Protein AF-A0A1J3EF11-F1 (afdb_monomer)

Structure (mmCIF, N/CA/C/O backbone):
data_AF-A0A1J3EF11-F1
#
_entry.id   AF-A0A1J3EF11-F1
#
loop_
_atom_site.group_PDB
_atom_site.id
_atom_site.type_symbol
_atom_site.label_atom_id
_atom_site.label_alt_id
_atom_site.label_comp_id
_atom_site.label_asym_id
_atom_site.label_entity_id
_atom_site.label_seq_id
_atom_site.pdbx_PDB_ins_code
_atom_site.Cartn_x
_atom_site.Cartn_y
_atom_site.Cartn_z
_atom_site.occupancy
_atom_site.B_iso_or_equiv
_atom_site.auth_seq_id
_atom_site.auth_comp_id
_atom_site.auth_asym_id
_atom_site.auth_atom_id
_atom_site.pdbx_PDB_model_num
ATOM 1 N N . GLU A 1 1 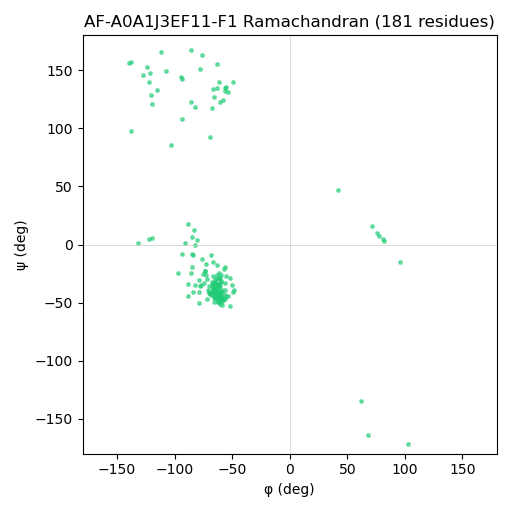? 20.903 9.897 -22.394 1.00 59.69 1 GLU A N 1
ATOM 2 C CA . GLU A 1 1 ? 19.507 10.358 -22.571 1.00 59.69 1 GLU A CA 1
ATOM 3 C C . GLU A 1 1 ? 18.500 9.608 -21.696 1.00 59.69 1 GLU A C 1
ATOM 5 O O . GLU A 1 1 ? 17.560 10.230 -21.235 1.00 59.69 1 GLU A O 1
ATOM 10 N N . GLY A 1 2 ? 18.716 8.331 -21.343 1.00 70.38 2 GLY A N 1
ATOM 11 C CA . GLY A 1 2 ? 17.930 7.676 -20.280 1.00 70.38 2 GLY A CA 1
ATOM 12 C C . GLY A 1 2 ? 16.548 7.163 -20.702 1.00 70.38 2 GLY A C 1
ATOM 13 O O . GLY A 1 2 ? 15.837 6.639 -19.841 1.00 70.38 2 GLY A O 1
ATOM 14 N N . SER A 1 3 ? 16.220 7.268 -21.992 1.00 78.88 3 SER A N 1
ATOM 15 C CA . SER A 1 3 ? 15.046 6.678 -22.633 1.00 78.88 3 SER A CA 1
ATOM 16 C C . SER A 1 3 ? 15.231 5.177 -22.898 1.00 78.88 3 SER A C 1
ATOM 18 O O . SER A 1 3 ? 16.346 4.675 -23.080 1.00 78.88 3 SER A O 1
ATOM 20 N N . LEU A 1 4 ? 14.120 4.446 -22.897 1.00 86.31 4 LEU A N 1
ATOM 21 C CA . LEU A 1 4 ? 14.038 2.997 -23.008 1.00 86.31 4 LEU A CA 1
ATOM 22 C C . LEU A 1 4 ? 13.235 2.607 -24.255 1.00 86.31 4 LEU A C 1
ATOM 24 O O . LEU A 1 4 ? 12.045 2.894 -24.359 1.00 86.31 4 LEU A O 1
ATOM 28 N N . ASP A 1 5 ? 13.854 1.855 -25.170 1.00 89.81 5 ASP A N 1
ATOM 29 C CA . ASP A 1 5 ? 13.114 1.153 -26.227 1.00 89.81 5 ASP A CA 1
ATOM 30 C C . ASP A 1 5 ? 12.303 0.016 -25.588 1.00 89.81 5 ASP A C 1
ATOM 32 O O . ASP A 1 5 ? 12.792 -1.105 -25.373 1.00 89.81 5 ASP A O 1
ATOM 36 N N . ILE A 1 6 ? 11.052 0.325 -25.248 1.00 90.62 6 ILE A N 1
ATOM 37 C CA . ILE A 1 6 ? 10.154 -0.601 -24.564 1.00 90.62 6 ILE A CA 1
ATOM 38 C C . ILE A 1 6 ? 9.882 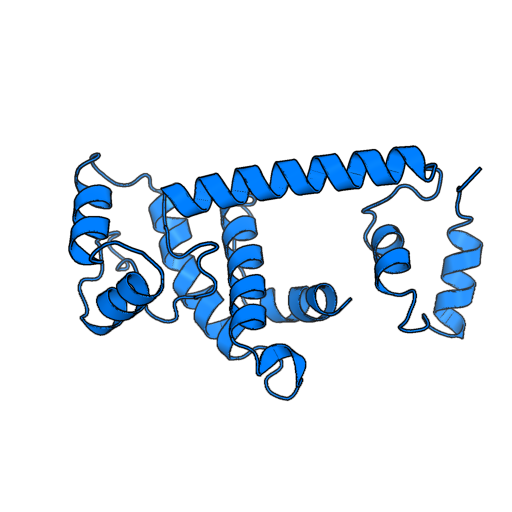-1.847 -25.412 1.00 90.62 6 ILE A C 1
ATOM 40 O O . ILE A 1 6 ? 9.862 -2.958 -24.887 1.00 90.62 6 ILE A O 1
ATOM 44 N N . GLY A 1 7 ? 9.783 -1.711 -26.738 1.00 91.44 7 GLY A N 1
ATOM 45 C CA . GLY A 1 7 ? 9.518 -2.831 -27.640 1.00 91.44 7 GLY A CA 1
ATOM 46 C C . GLY A 1 7 ? 10.660 -3.847 -27.651 1.00 91.44 7 GLY A C 1
ATOM 47 O O . GLY A 1 7 ? 10.436 -5.058 -27.546 1.00 91.44 7 GLY A O 1
ATOM 48 N N . LYS A 1 8 ? 11.909 -3.379 -27.740 1.00 92.25 8 LYS A N 1
ATOM 49 C CA . LYS A 1 8 ? 13.098 -4.244 -27.650 1.00 92.25 8 LYS A CA 1
ATOM 50 C C . LYS A 1 8 ? 13.252 -4.853 -26.260 1.00 92.25 8 LYS A C 1
ATOM 52 O O . LYS A 1 8 ? 13.634 -6.021 -26.158 1.00 92.25 8 LYS A O 1
ATOM 57 N N . THR A 1 9 ? 12.924 -4.096 -25.219 1.00 92.00 9 THR A N 1
ATOM 58 C CA . THR A 1 9 ? 13.004 -4.539 -23.822 1.00 92.00 9 THR A CA 1
ATOM 59 C C . THR A 1 9 ? 12.005 -5.658 -23.537 1.00 92.00 9 THR A C 1
ATOM 61 O O . THR A 1 9 ? 12.410 -6.737 -23.104 1.00 92.00 9 THR A O 1
ATOM 64 N N . LEU A 1 10 ? 10.735 -5.487 -23.913 1.00 94.38 10 LEU A N 1
ATOM 65 C CA . LEU A 1 10 ? 9.694 -6.510 -23.775 1.00 94.38 10 LEU A CA 1
ATOM 66 C C . LEU A 1 10 ? 10.041 -7.804 -24.524 1.00 94.38 10 LEU A C 1
ATOM 68 O O . LEU A 1 10 ? 9.840 -8.896 -23.993 1.00 94.38 10 LEU A O 1
ATOM 72 N N . ARG A 1 11 ? 10.635 -7.717 -25.726 1.00 95.50 11 ARG A N 1
ATOM 73 C CA . ARG A 1 11 ? 11.102 -8.909 -26.463 1.00 95.50 11 ARG A CA 1
ATOM 74 C C . ARG A 1 11 ? 12.183 -9.687 -25.710 1.00 95.50 11 ARG A C 1
ATOM 76 O O . ARG A 1 11 ? 12.194 -10.915 -25.787 1.00 95.50 11 ARG A O 1
ATOM 83 N N . ARG A 1 12 ? 13.091 -9.003 -25.005 1.00 94.31 12 ARG A N 1
ATOM 84 C CA . ARG A 1 12 ? 14.132 -9.648 -24.184 1.00 94.31 12 ARG A CA 1
ATOM 85 C C . ARG A 1 12 ? 13.532 -10.286 -22.936 1.00 94.31 12 ARG A C 1
ATOM 87 O O . ARG A 1 12 ? 13.791 -11.460 -22.686 1.00 94.31 12 ARG A O 1
ATOM 94 N N . ILE A 1 13 ? 12.671 -9.553 -22.232 1.00 95.12 13 ILE A N 1
ATOM 95 C CA . ILE A 1 13 ? 11.983 -10.029 -21.024 1.00 95.12 13 ILE A CA 1
ATOM 96 C C . ILE A 1 13 ? 11.143 -11.270 -21.335 1.00 95.12 13 ILE A C 1
ATOM 98 O O . ILE A 1 13 ? 11.238 -12.267 -20.629 1.00 95.12 13 ILE A O 1
ATOM 102 N N . ARG A 1 14 ? 10.397 -11.271 -22.445 1.00 94.19 14 ARG A N 1
ATOM 103 C CA . ARG A 1 14 ? 9.594 -12.429 -22.864 1.00 94.19 14 ARG A CA 1
ATOM 104 C C . ARG A 1 14 ? 10.430 -13.691 -23.108 1.00 94.19 14 ARG A C 1
ATOM 106 O O . ARG A 1 14 ? 9.917 -14.790 -22.940 1.00 94.19 14 ARG A O 1
ATOM 113 N N . ARG A 1 15 ? 11.686 -13.551 -23.547 1.00 94.44 15 ARG A N 1
ATOM 114 C CA . ARG A 1 15 ? 12.565 -14.686 -23.876 1.00 94.44 15 ARG A CA 1
ATOM 115 C C . ARG A 1 15 ? 13.361 -15.206 -22.681 1.00 94.44 15 ARG A C 1
ATOM 117 O O . ARG A 1 15 ? 13.634 -16.397 -22.641 1.00 94.44 15 ARG A O 1
ATOM 124 N N . GLY A 1 16 ? 13.770 -14.328 -21.764 1.00 93.44 16 GLY A N 1
ATOM 125 C CA . GLY A 1 16 ? 14.724 -14.673 -20.700 1.00 93.44 16 GLY A CA 1
ATOM 126 C C . GLY A 1 16 ? 14.329 -14.240 -19.290 1.00 93.44 16 GLY A C 1
ATOM 127 O O . GLY A 1 16 ? 15.094 -14.461 -18.357 1.00 93.44 16 GLY A O 1
ATOM 128 N N . GLY A 1 17 ? 13.164 -13.616 -19.113 1.00 94.25 17 GLY A N 1
ATOM 129 C CA . GLY A 1 17 ? 12.753 -13.029 -17.842 1.00 94.25 17 GLY A CA 1
ATOM 130 C C . GLY A 1 17 ? 13.592 -11.811 -17.443 1.00 94.25 17 GLY A C 1
ATOM 131 O O . GLY A 1 17 ? 14.281 -11.200 -18.263 1.00 94.25 17 GLY A O 1
ATOM 132 N N . ILE A 1 18 ? 13.503 -11.442 -16.162 1.00 95.00 18 ILE A N 1
ATOM 133 C CA . ILE A 1 18 ? 14.246 -10.326 -15.565 1.00 95.00 18 ILE A CA 1
ATOM 134 C C . ILE A 1 18 ? 15.107 -10.871 -14.427 1.00 95.00 18 ILE A C 1
ATOM 136 O O . ILE A 1 18 ? 14.604 -11.560 -13.528 1.00 95.00 18 ILE A O 1
ATOM 140 N N . HIS A 1 19 ? 16.396 -10.538 -14.457 1.00 94.50 19 HIS A N 1
ATOM 141 C CA . HIS A 1 19 ? 17.329 -10.893 -13.394 1.00 94.50 19 HIS A CA 1
ATOM 142 C C . HIS A 1 19 ? 16.916 -10.224 -12.067 1.00 94.50 19 HIS A C 1
ATOM 144 O O . HIS A 1 19 ? 16.614 -9.029 -12.092 1.00 94.50 19 HIS A O 1
ATOM 150 N N . PRO A 1 20 ? 16.914 -10.937 -10.918 1.00 92.19 20 PRO A N 1
ATOM 151 C CA . PRO A 1 20 ? 16.424 -10.408 -9.640 1.00 92.19 20 PRO A CA 1
ATOM 152 C C . PRO A 1 20 ? 16.974 -9.030 -9.259 1.00 92.19 20 PRO A C 1
ATOM 154 O O . PRO A 1 20 ? 16.204 -8.174 -8.843 1.00 92.19 20 PRO A O 1
ATOM 157 N N . SER A 1 21 ? 18.268 -8.783 -9.488 1.00 94.06 21 SER A N 1
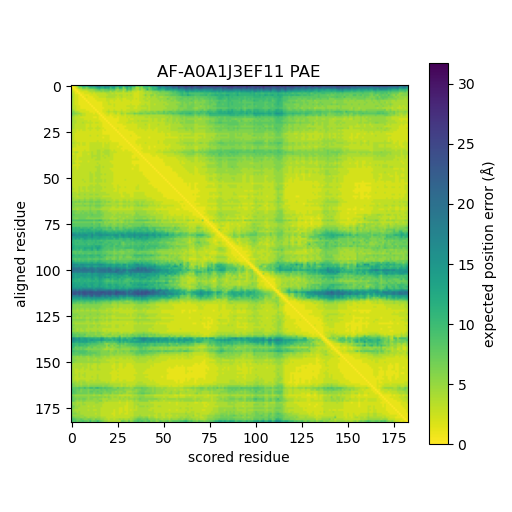ATOM 158 C CA . SER A 1 21 ? 18.948 -7.541 -9.085 1.00 94.06 21 SER A CA 1
ATOM 159 C C . SER A 1 21 ? 18.436 -6.261 -9.751 1.00 94.06 21 SER A C 1
ATOM 161 O O . SER A 1 21 ? 18.759 -5.182 -9.276 1.00 94.06 21 SER A O 1
ATOM 163 N N . ILE A 1 22 ? 17.699 -6.364 -10.861 1.00 92.94 22 ILE A N 1
ATOM 164 C CA . ILE A 1 22 ? 17.161 -5.206 -11.595 1.00 92.94 22 ILE A CA 1
ATOM 165 C C . ILE A 1 22 ? 15.631 -5.229 -11.675 1.00 92.94 22 ILE A C 1
ATOM 167 O O . ILE A 1 22 ? 15.041 -4.409 -12.375 1.00 92.94 22 ILE A O 1
ATOM 171 N N . ARG A 1 23 ? 14.963 -6.183 -11.005 1.00 93.69 23 ARG A N 1
ATOM 172 C CA . ARG A 1 23 ? 13.502 -6.320 -11.103 1.00 93.69 23 ARG A CA 1
ATOM 173 C C . ARG A 1 23 ? 12.791 -5.071 -10.609 1.00 93.69 23 ARG A C 1
ATOM 175 O O . ARG A 1 23 ? 11.946 -4.583 -11.349 1.00 93.69 23 ARG A O 1
ATOM 182 N N . GLY A 1 24 ? 13.161 -4.543 -9.442 1.00 91.81 24 GLY A N 1
ATOM 183 C CA . GLY A 1 24 ? 12.544 -3.330 -8.901 1.00 91.81 24 GLY A CA 1
ATOM 184 C C . GLY A 1 24 ? 12.574 -2.164 -9.892 1.00 91.81 24 GLY A C 1
ATOM 185 O O . GLY A 1 24 ? 11.552 -1.536 -10.137 1.00 91.81 24 GLY A O 1
ATOM 186 N N . GLU A 1 25 ? 13.703 -1.939 -10.566 1.00 91.06 25 GLU A N 1
ATOM 187 C CA . GLU A 1 25 ? 13.818 -0.866 -11.562 1.00 91.06 25 GLU A CA 1
ATOM 188 C C . GLU A 1 25 ? 13.004 -1.130 -12.835 1.00 91.06 25 GLU A C 1
ATOM 190 O O . GLU A 1 25 ? 12.366 -0.222 -13.365 1.00 91.06 25 GLU A O 1
ATOM 195 N N . VAL A 1 26 ? 13.010 -2.367 -13.342 1.00 93.00 26 VAL A N 1
ATOM 196 C CA . VAL A 1 26 ? 12.306 -2.720 -14.585 1.00 93.00 26 VAL A CA 1
ATOM 197 C C . VAL A 1 26 ? 10.789 -2.713 -14.393 1.00 93.00 26 VAL A C 1
ATOM 199 O O . VAL A 1 26 ? 10.066 -2.265 -15.284 1.00 93.00 26 VAL A O 1
ATOM 202 N N . TRP A 1 27 ? 10.294 -3.188 -13.248 1.00 93.75 27 TRP A N 1
ATOM 203 C CA . TRP A 1 27 ? 8.858 -3.266 -12.970 1.00 93.75 27 TRP A CA 1
ATOM 204 C C . TRP A 1 27 ? 8.186 -1.893 -12.936 1.00 93.75 27 TRP A C 1
ATOM 206 O O . TRP A 1 27 ? 7.048 -1.782 -13.380 1.00 93.75 27 TRP A O 1
ATOM 216 N N . GLU A 1 28 ? 8.894 -0.834 -12.548 1.00 94.44 28 GLU A N 1
ATOM 217 C CA . GLU A 1 28 ? 8.372 0.537 -12.632 1.00 94.44 28 GLU A CA 1
ATOM 218 C C . GLU A 1 28 ? 8.013 0.944 -14.076 1.00 94.44 28 GLU A C 1
ATOM 220 O O . GLU A 1 28 ? 7.053 1.674 -14.310 1.00 94.44 28 GLU A O 1
ATOM 225 N N . PHE A 1 29 ? 8.720 0.439 -15.088 1.00 93.88 29 PHE A N 1
ATOM 226 C CA . PHE A 1 29 ? 8.320 0.668 -16.482 1.00 93.88 29 PHE A CA 1
ATOM 227 C C . PHE A 1 29 ? 7.174 -0.250 -16.906 1.00 93.88 29 PHE A C 1
ATOM 229 O O . PHE A 1 29 ? 6.259 0.185 -17.600 1.00 93.88 29 PHE A O 1
ATOM 236 N N . LEU A 1 30 ? 7.205 -1.520 -16.492 1.00 94.00 30 LEU A N 1
ATOM 237 C CA . LEU A 1 30 ? 6.190 -2.503 -16.887 1.00 94.00 30 LEU A CA 1
ATOM 238 C C . LEU A 1 30 ? 4.807 -2.207 -16.299 1.00 94.00 30 LEU A C 1
ATOM 240 O O . LEU A 1 30 ? 3.805 -2.487 -16.949 1.00 94.00 30 LEU A O 1
ATOM 244 N N . LEU A 1 31 ? 4.758 -1.622 -15.103 1.00 93.25 31 LEU A N 1
ATOM 245 C CA . LEU A 1 31 ? 3.527 -1.181 -14.442 1.00 93.25 31 LEU A CA 1
ATOM 246 C C . LEU A 1 31 ? 3.050 0.193 -14.932 1.00 93.25 31 LEU A C 1
ATOM 248 O O . LEU A 1 31 ? 2.036 0.692 -14.454 1.00 93.25 31 LEU A O 1
ATOM 252 N N . GLY A 1 32 ? 3.778 0.828 -15.856 1.00 93.19 32 GLY A N 1
ATOM 253 C CA . GLY A 1 32 ? 3.462 2.174 -16.336 1.00 93.19 32 GLY A CA 1
ATOM 254 C C . GLY A 1 32 ? 3.738 3.276 -15.309 1.00 93.19 32 GLY A C 1
ATOM 255 O O . GLY A 1 32 ? 3.273 4.403 -15.473 1.00 93.19 32 GLY A O 1
ATOM 256 N N . CYS A 1 33 ? 4.508 2.990 -14.254 1.00 93.62 33 CYS A N 1
ATOM 257 C CA . CYS A 1 33 ? 4.921 3.997 -13.281 1.00 93.62 33 CYS A CA 1
ATOM 258 C C . CYS A 1 33 ? 5.839 5.050 -13.915 1.00 93.62 33 CYS A C 1
ATOM 260 O O . CYS A 1 33 ? 5.779 6.212 -13.495 1.00 93.62 33 CYS A O 1
ATOM 262 N N . TYR A 1 34 ? 6.652 4.673 -14.905 1.00 94.94 34 TYR A N 1
ATOM 263 C CA . TYR A 1 34 ? 7.488 5.583 -15.687 1.00 94.94 34 TYR A CA 1
ATOM 264 C C . TYR A 1 34 ? 7.180 5.501 -17.179 1.00 94.94 34 TYR A C 1
ATOM 266 O O . TYR A 1 34 ? 7.032 4.416 -17.739 1.00 94.94 34 TYR A O 1
ATOM 274 N N . ASP A 1 35 ? 7.171 6.663 -17.831 1.00 94.25 35 ASP A N 1
ATOM 275 C CA . ASP A 1 35 ? 7.177 6.750 -19.288 1.00 94.25 35 ASP A CA 1
ATOM 276 C C . ASP A 1 35 ? 8.516 6.196 -19.818 1.00 94.25 35 ASP A C 1
ATOM 278 O O . ASP A 1 35 ? 9.573 6.650 -19.361 1.00 94.25 35 ASP A O 1
ATOM 282 N N . PRO A 1 36 ? 8.530 5.239 -20.764 1.00 93.81 36 PRO A N 1
ATOM 283 C CA . PRO A 1 36 ? 9.763 4.763 -21.385 1.00 93.81 36 PRO A CA 1
ATOM 284 C C . PRO A 1 36 ? 10.613 5.874 -22.014 1.00 93.81 36 PRO A C 1
ATOM 286 O O . PRO A 1 36 ? 11.830 5.733 -22.090 1.00 93.81 36 PRO A O 1
ATOM 289 N N . MET A 1 37 ? 10.008 6.981 -22.438 1.00 93.25 37 MET A N 1
ATOM 290 C CA . MET A 1 37 ? 10.703 8.127 -23.024 1.00 93.25 37 MET A CA 1
ATOM 291 C C . MET A 1 37 ? 11.239 9.117 -21.985 1.00 93.25 37 MET A C 1
ATOM 293 O O . MET A 1 37 ? 12.000 10.007 -22.356 1.00 93.25 37 MET A O 1
ATOM 297 N N . SER A 1 38 ? 10.897 8.950 -20.703 1.00 93.88 38 SER A N 1
ATOM 298 C CA . SER A 1 38 ? 11.404 9.813 -19.632 1.00 93.88 38 SER A CA 1
ATOM 299 C C . SER A 1 38 ? 12.923 9.716 -19.471 1.00 93.88 38 SER A C 1
ATOM 301 O O . SER A 1 38 ? 13.562 8.700 -19.767 1.00 93.88 38 SER A O 1
ATOM 303 N N . THR A 1 39 ? 13.506 10.771 -18.925 1.00 94.12 39 THR A N 1
ATOM 304 C CA . THR A 1 39 ? 14.895 10.826 -18.476 1.00 94.12 39 THR A CA 1
ATOM 305 C C . THR A 1 39 ? 15.030 10.306 -17.042 1.00 94.12 39 THR A C 1
ATOM 307 O O . THR A 1 39 ? 14.054 10.116 -16.316 1.00 94.12 39 THR A O 1
ATOM 310 N N . PHE A 1 40 ? 16.266 10.062 -16.599 1.00 91.69 40 PHE A N 1
ATOM 311 C CA . PHE A 1 40 ? 16.523 9.664 -15.211 1.00 91.69 40 PHE A CA 1
ATOM 312 C C . PHE A 1 40 ? 16.098 10.746 -14.205 1.00 91.69 40 PHE A C 1
ATOM 314 O O . PHE A 1 40 ? 15.505 10.423 -13.179 1.00 91.69 40 PHE A O 1
ATOM 321 N N . GLU A 1 41 ? 16.365 12.016 -14.514 1.00 93.94 41 GLU A N 1
ATOM 322 C CA . GLU A 1 41 ? 16.039 13.143 -13.636 1.00 93.94 41 GLU A CA 1
ATOM 323 C C . GLU A 1 41 ? 14.524 13.301 -13.454 1.00 93.94 41 GLU A C 1
ATOM 325 O O . GLU A 1 41 ? 14.046 13.410 -12.326 1.00 93.94 41 GLU A O 1
ATOM 330 N N . GLU A 1 42 ? 13.751 13.204 -14.539 1.00 94.81 42 GLU A N 1
ATOM 331 C CA . GLU A 1 42 ? 12.284 13.224 -14.477 1.00 94.81 42 GLU A CA 1
ATOM 332 C C . GLU A 1 42 ? 11.735 12.070 -13.631 1.00 94.81 42 GLU A C 1
ATOM 334 O O . GLU A 1 42 ? 10.836 12.267 -12.810 1.00 94.81 42 GLU A O 1
ATOM 339 N N . ARG A 1 43 ? 12.290 10.859 -13.779 1.00 95.25 43 ARG A N 1
ATOM 340 C CA . ARG A 1 43 ? 11.883 9.704 -12.963 1.00 95.25 43 ARG A CA 1
ATOM 341 C C . ARG A 1 43 ? 12.188 9.902 -11.488 1.00 95.25 43 ARG A C 1
ATOM 343 O O . ARG A 1 43 ? 11.360 9.542 -10.651 1.00 95.25 43 ARG A O 1
ATOM 350 N N . GLU A 1 44 ? 13.331 10.493 -11.159 1.00 94.50 44 GLU A N 1
ATOM 351 C CA . GLU A 1 44 ? 13.675 10.773 -9.769 1.00 94.50 44 GLU A CA 1
ATOM 352 C C . GLU A 1 44 ? 12.729 11.824 -9.172 1.00 94.50 44 GLU A C 1
ATOM 354 O O . GLU A 1 44 ? 12.210 11.627 -8.074 1.00 94.50 44 GLU A O 1
ATOM 359 N N . GLN A 1 45 ? 12.368 12.868 -9.924 1.00 96.62 45 GLN A N 1
ATOM 360 C CA . GLN A 1 45 ? 11.340 13.830 -9.503 1.00 96.62 45 GLN A CA 1
ATOM 361 C C . GLN A 1 45 ? 9.971 13.161 -9.288 1.00 96.62 45 GLN A C 1
ATOM 363 O O . GLN A 1 45 ? 9.310 13.408 -8.274 1.00 96.62 45 GLN A O 1
ATOM 368 N N . ILE A 1 46 ? 9.548 12.270 -10.196 1.00 96.25 46 ILE A N 1
ATOM 369 C CA . ILE A 1 46 ? 8.303 11.493 -10.058 1.00 96.25 46 ILE A CA 1
ATOM 370 C C . ILE A 1 46 ? 8.339 10.642 -8.786 1.00 96.25 46 ILE A C 1
ATOM 372 O O . ILE A 1 46 ? 7.365 10.636 -8.026 1.00 96.25 46 ILE A O 1
ATOM 376 N N . ARG A 1 47 ? 9.452 9.947 -8.532 1.00 95.56 47 ARG A N 1
ATOM 377 C CA . ARG A 1 47 ? 9.648 9.109 -7.345 1.00 95.56 47 ARG A CA 1
ATOM 378 C C . ARG A 1 47 ? 9.540 9.929 -6.064 1.00 95.56 47 ARG A C 1
ATOM 380 O O . ARG A 1 47 ? 8.798 9.536 -5.163 1.00 95.56 47 ARG A O 1
ATOM 387 N N . GLN A 1 48 ? 10.229 11.067 -5.983 1.00 97.38 48 GLN A N 1
ATOM 388 C CA . GLN A 1 48 ? 10.175 11.937 -4.805 1.00 97.38 48 GLN A CA 1
ATOM 389 C C . GLN A 1 48 ? 8.761 12.477 -4.575 1.00 97.38 48 GLN A C 1
ATOM 391 O O . GLN A 1 48 ? 8.231 12.375 -3.467 1.00 97.38 48 GLN A O 1
ATOM 396 N N . ARG A 1 49 ? 8.092 12.949 -5.634 1.00 97.75 49 ARG A N 1
ATOM 397 C CA . ARG A 1 49 ? 6.705 13.426 -5.557 1.00 97.75 49 ARG A CA 1
ATOM 398 C C . ARG A 1 49 ? 5.752 12.347 -5.037 1.00 97.75 49 ARG A C 1
ATOM 400 O O . ARG A 1 49 ? 4.971 12.623 -4.131 1.00 97.75 49 ARG A O 1
ATOM 407 N N . ARG A 1 50 ? 5.829 11.118 -5.561 1.00 96.50 50 ARG A N 1
ATOM 408 C CA . ARG A 1 50 ? 4.981 9.995 -5.117 1.00 96.50 50 ARG A CA 1
ATOM 409 C C . ARG A 1 50 ? 5.261 9.587 -3.672 1.00 96.50 50 ARG A C 1
ATOM 411 O O . ARG A 1 50 ? 4.319 9.294 -2.944 1.00 96.50 50 ARG A O 1
ATOM 418 N N . ARG A 1 51 ? 6.524 9.609 -3.229 1.00 96.69 51 ARG A N 1
ATOM 419 C CA . ARG A 1 51 ? 6.888 9.332 -1.827 1.00 96.69 51 ARG A CA 1
ATOM 420 C C . ARG A 1 51 ? 6.270 10.345 -0.872 1.00 96.69 51 ARG A C 1
ATOM 422 O O . ARG A 1 51 ? 5.691 9.945 0.134 1.00 96.69 51 ARG A O 1
ATOM 429 N N . LEU A 1 52 ? 6.354 11.632 -1.206 1.00 97.94 52 LEU A N 1
ATOM 430 C CA . LEU A 1 52 ? 5.729 12.698 -0.419 1.00 97.94 52 LEU A CA 1
ATOM 431 C C . LEU A 1 52 ? 4.204 12.561 -0.400 1.00 97.94 52 LEU A C 1
ATOM 433 O O . LEU A 1 52 ? 3.586 12.674 0.656 1.00 97.94 52 LEU A O 1
ATOM 437 N N . GLN A 1 53 ? 3.604 12.261 -1.552 1.00 97.56 53 GLN A N 1
ATOM 438 C CA . GLN A 1 53 ? 2.163 12.062 -1.668 1.00 97.56 53 GLN A CA 1
ATOM 439 C C . GLN A 1 53 ? 1.680 10.878 -0.820 1.00 97.56 53 GLN A C 1
ATOM 441 O O . GLN A 1 53 ? 0.764 11.032 -0.015 1.00 97.56 53 GLN A O 1
ATOM 446 N N . TYR A 1 54 ? 2.340 9.724 -0.935 1.00 97.25 54 TYR A N 1
ATOM 447 C CA . TYR A 1 54 ? 2.034 8.553 -0.118 1.00 97.25 54 TYR A CA 1
ATOM 448 C C . TYR A 1 54 ? 2.216 8.829 1.377 1.00 97.25 54 TYR A C 1
ATOM 450 O O . TYR A 1 54 ? 1.360 8.455 2.174 1.00 97.25 54 TYR A O 1
ATOM 458 N N . ALA A 1 55 ? 3.288 9.526 1.767 1.00 97.50 55 ALA A N 1
ATOM 459 C CA . ALA A 1 55 ? 3.506 9.910 3.159 1.00 97.50 55 ALA A CA 1
ATOM 460 C C . ALA A 1 55 ? 2.364 10.792 3.692 1.00 97.50 55 ALA A C 1
ATOM 462 O O . ALA A 1 55 ? 1.887 10.563 4.800 1.00 97.50 55 ALA A O 1
ATOM 463 N N . SER A 1 56 ? 1.873 11.740 2.888 1.00 97.62 56 SER A N 1
ATOM 464 C CA . SER A 1 56 ? 0.722 12.574 3.247 1.00 97.62 56 SER A CA 1
ATOM 465 C C . SER A 1 56 ? -0.553 11.752 3.452 1.00 97.62 56 SER A C 1
ATOM 467 O O . SER A 1 56 ? -1.228 11.922 4.466 1.00 97.62 56 SER A O 1
ATOM 469 N N . TRP A 1 57 ? -0.880 10.842 2.528 1.00 97.56 57 TRP A N 1
ATOM 470 C CA . TRP A 1 57 ? -2.049 9.963 2.663 1.00 97.56 57 TRP A CA 1
ATOM 471 C C . TRP A 1 57 ? -1.944 9.032 3.868 1.00 97.56 57 TRP A C 1
ATOM 473 O O . TRP A 1 57 ? -2.916 8.838 4.597 1.00 97.56 57 TRP A O 1
ATOM 483 N N . LYS A 1 58 ? -0.752 8.490 4.120 1.00 97.12 58 LYS A N 1
ATOM 484 C CA . LYS A 1 58 ? -0.496 7.647 5.284 1.00 97.12 58 LYS A CA 1
ATOM 485 C C . LYS A 1 58 ? -0.670 8.418 6.594 1.00 97.12 58 LYS A C 1
ATOM 487 O O . LYS A 1 58 ? -1.274 7.890 7.522 1.00 97.12 58 LYS A O 1
ATOM 492 N N . GLU A 1 59 ? -0.204 9.664 6.668 1.00 95.81 59 GLU A N 1
ATOM 493 C CA . GLU A 1 59 ? -0.409 10.521 7.844 1.00 95.81 59 GLU A CA 1
ATOM 494 C C . GLU A 1 59 ? -1.883 10.904 8.046 1.00 95.81 59 GLU A C 1
ATOM 496 O O . GLU A 1 59 ? -2.348 10.990 9.181 1.00 95.81 59 GLU A O 1
ATOM 501 N N . GLU A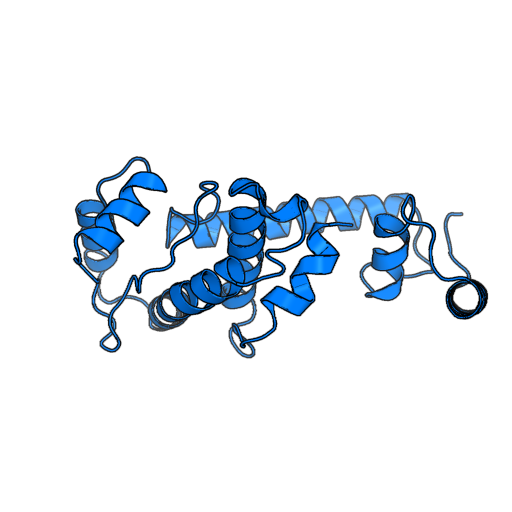 1 60 ? -2.653 11.091 6.973 1.00 93.75 60 GLU A N 1
ATOM 502 C CA . GLU A 1 60 ? -4.105 11.274 7.062 1.00 93.75 60 GLU A CA 1
ATOM 503 C C . GLU A 1 60 ? -4.790 10.035 7.655 1.00 93.75 60 GLU A C 1
ATOM 505 O O . GLU A 1 60 ? -5.514 10.150 8.646 1.00 93.75 60 GLU A O 1
ATOM 510 N N . CYS A 1 61 ? -4.478 8.845 7.129 1.00 95.12 61 CYS A N 1
ATOM 511 C CA . CYS A 1 61 ? -4.966 7.568 7.657 1.00 95.12 61 CYS A CA 1
ATOM 512 C C . CYS A 1 61 ? -4.593 7.392 9.133 1.00 95.12 61 CYS A C 1
ATOM 514 O O . CYS A 1 61 ? -5.435 7.015 9.942 1.00 95.12 61 CYS A O 1
ATOM 516 N N . LYS A 1 62 ? -3.361 7.742 9.512 1.00 93.19 62 LYS A N 1
ATOM 517 C CA . LYS A 1 62 ? -2.861 7.663 10.890 1.00 93.19 62 LYS A CA 1
ATOM 518 C C . LYS A 1 62 ? -3.588 8.598 11.857 1.00 93.19 62 LYS A C 1
ATOM 520 O O . LYS A 1 62 ? -3.785 8.241 13.015 1.00 93.19 62 LYS A O 1
ATOM 525 N N . LYS A 1 63 ? -4.023 9.781 11.410 1.00 89.31 63 LYS A N 1
ATOM 526 C CA . LYS A 1 63 ? -4.851 10.683 12.237 1.00 89.31 63 LYS A CA 1
ATOM 527 C C . LYS A 1 63 ? -6.212 10.073 12.566 1.00 89.31 63 LYS A C 1
ATOM 529 O O . LYS A 1 63 ? -6.745 10.356 13.635 1.00 89.31 63 LYS A O 1
ATOM 534 N N . MET A 1 64 ? -6.768 9.276 11.653 1.00 88.81 64 MET A N 1
ATOM 535 C CA . MET A 1 64 ? -8.049 8.589 11.844 1.00 88.81 64 MET A CA 1
ATOM 536 C C . MET A 1 64 ? -7.884 7.274 12.608 1.00 88.81 64 MET A C 1
ATOM 538 O O . MET A 1 64 ? -8.686 6.976 13.486 1.00 88.81 64 MET A O 1
ATOM 542 N N . PHE A 1 65 ? -6.831 6.512 12.310 1.00 91.38 65 PHE A N 1
ATOM 543 C CA . PHE A 1 65 ? -6.512 5.249 12.964 1.00 91.38 65 PHE A CA 1
ATOM 544 C C . PHE A 1 65 ? -5.000 5.136 13.237 1.00 91.38 65 PHE A C 1
ATOM 546 O O . PHE A 1 65 ? -4.237 4.757 12.345 1.00 91.38 65 PHE A O 1
ATOM 553 N N . PRO A 1 66 ? -4.533 5.441 14.465 1.00 90.44 66 PRO A N 1
ATOM 554 C CA . PRO A 1 66 ? -3.102 5.601 14.745 1.00 90.44 66 PRO A CA 1
ATOM 555 C C . PRO A 1 66 ? -2.260 4.322 14.666 1.00 90.44 66 PRO A C 1
ATOM 557 O O . PRO A 1 66 ? -1.034 4.408 14.691 1.00 90.44 66 PRO A O 1
ATOM 560 N N . VAL A 1 67 ? -2.890 3.148 14.533 1.00 91.75 67 VAL A N 1
ATOM 561 C CA . VAL A 1 67 ? -2.182 1.887 14.256 1.00 91.75 67 VAL A CA 1
ATOM 562 C C . VAL A 1 67 ? -1.540 1.913 12.859 1.00 91.75 67 VAL A C 1
ATOM 564 O O . VAL A 1 67 ? -0.507 1.273 12.659 1.00 91.75 67 VAL A O 1
ATOM 567 N N . ILE A 1 68 ? -2.076 2.687 11.906 1.00 94.75 68 ILE A N 1
ATOM 568 C CA . ILE A 1 68 ? -1.481 2.861 10.572 1.00 94.75 68 ILE A CA 1
ATOM 569 C C . ILE A 1 68 ? -0.081 3.466 10.703 1.00 94.75 68 ILE A C 1
ATOM 571 O O . ILE A 1 68 ? 0.113 4.551 11.253 1.00 94.75 68 ILE A O 1
ATOM 575 N N . GLY A 1 69 ? 0.924 2.774 10.172 1.00 92.50 69 GLY A N 1
ATOM 576 C CA . GLY A 1 69 ? 2.317 3.197 10.257 1.00 92.50 69 GLY A CA 1
ATOM 577 C C . GLY A 1 69 ? 2.997 2.954 11.597 1.00 92.50 69 GLY A C 1
ATOM 578 O O . GLY A 1 69 ? 4.136 3.389 11.757 1.00 92.50 69 GLY A O 1
ATOM 579 N N . SER A 1 70 ? 2.353 2.256 12.533 1.00 92.06 70 SER A N 1
ATOM 580 C CA . SER A 1 70 ? 2.946 1.885 13.827 1.00 92.06 70 SER A CA 1
ATOM 581 C C . SER A 1 70 ? 3.936 0.717 13.743 1.00 92.06 70 SER A C 1
ATOM 583 O O . SER A 1 70 ? 4.650 0.434 14.701 1.00 92.06 70 SER A O 1
ATOM 585 N N . GLY A 1 71 ? 3.961 0.003 12.613 1.00 91.62 71 GLY A N 1
ATOM 586 C CA . GLY A 1 71 ? 4.665 -1.274 12.487 1.00 91.62 71 GLY A CA 1
ATOM 587 C C . GLY A 1 71 ? 3.863 -2.469 13.018 1.00 91.62 71 GLY A C 1
ATOM 588 O O . GLY A 1 71 ? 4.356 -3.598 12.979 1.00 91.62 71 GLY A O 1
ATOM 589 N N . ARG A 1 72 ? 2.621 -2.249 13.461 1.00 90.94 72 ARG A N 1
ATOM 590 C CA . ARG A 1 72 ? 1.624 -3.275 13.787 1.00 90.94 72 ARG A CA 1
ATOM 591 C C . ARG A 1 72 ? 0.478 -3.240 12.778 1.00 90.94 72 ARG A C 1
ATOM 593 O O . ARG A 1 72 ? 0.339 -2.288 12.021 1.00 90.94 72 ARG A O 1
ATOM 600 N N . PHE A 1 73 ? -0.326 -4.294 12.781 1.00 92.31 73 PHE A N 1
ATOM 601 C CA . PHE A 1 73 ? -1.574 -4.380 12.034 1.00 92.31 73 PHE A CA 1
ATOM 602 C C . PHE A 1 73 ? -2.636 -5.032 12.914 1.00 92.31 73 PHE A C 1
ATOM 604 O O . PHE A 1 73 ? -2.298 -5.746 13.861 1.00 92.31 73 PHE A O 1
ATOM 611 N N . MET A 1 74 ? -3.900 -4.770 12.601 1.00 91.19 74 MET A N 1
ATOM 612 C CA . MET A 1 74 ? -5.038 -5.325 13.329 1.00 91.19 74 MET A CA 1
ATOM 613 C C . MET A 1 74 ? -5.537 -6.584 12.645 1.00 91.19 74 MET A C 1
ATOM 615 O O . MET A 1 74 ? -5.591 -6.628 11.420 1.00 91.19 74 MET A O 1
ATOM 619 N N . THR A 1 75 ? -5.978 -7.565 13.425 1.00 91.62 75 THR A N 1
ATOM 620 C CA . THR A 1 75 ? -6.757 -8.701 12.905 1.00 91.62 75 THR A CA 1
ATOM 621 C C . THR A 1 75 ? -8.110 -8.834 13.565 1.00 91.62 75 THR A C 1
ATOM 623 O O . THR A 1 75 ? -8.831 -9.764 13.236 1.00 91.62 75 THR A O 1
ATOM 626 N N . ALA A 1 76 ? -8.495 -7.909 14.440 1.00 89.88 76 ALA A N 1
ATOM 627 C CA . ALA A 1 76 ? -9.816 -7.860 15.049 1.00 89.88 76 ALA A CA 1
ATOM 628 C C . ALA A 1 76 ? -10.660 -6.695 14.477 1.00 89.88 76 ALA A C 1
ATOM 630 O O . ALA A 1 76 ? -10.095 -5.669 14.080 1.00 89.88 76 ALA A O 1
ATOM 631 N N . PRO A 1 77 ? -11.999 -6.832 14.400 1.00 90.75 77 PRO A N 1
ATOM 632 C CA . PRO A 1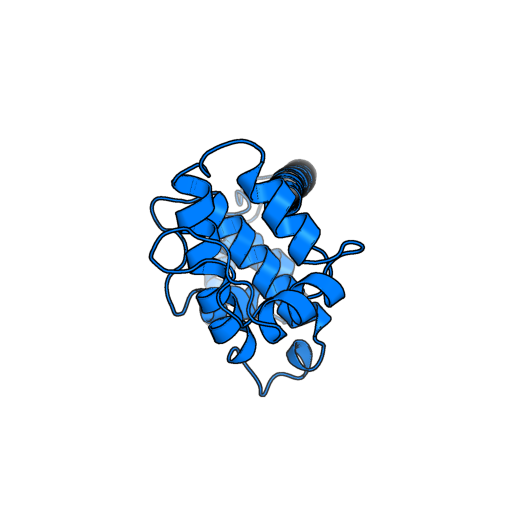 77 ? -12.882 -5.780 13.902 1.00 90.75 77 PRO A CA 1
ATOM 633 C C . PRO A 1 77 ? -12.900 -4.585 14.858 1.00 90.75 77 PRO A C 1
ATOM 635 O O . PRO A 1 77 ? -13.316 -4.704 16.008 1.00 90.75 77 PRO A O 1
ATOM 638 N N . VAL A 1 78 ? -12.449 -3.429 14.364 1.00 87.50 78 VAL A N 1
ATOM 639 C CA . VAL A 1 78 ? -12.333 -2.172 15.130 1.00 87.50 78 VAL A CA 1
ATOM 640 C C . VAL A 1 78 ? -13.701 -1.528 15.373 1.00 87.50 78 VAL A C 1
ATOM 642 O O . VAL A 1 78 ? -13.924 -0.896 16.405 1.00 87.50 78 VAL A O 1
ATOM 645 N N . ILE A 1 79 ? -14.619 -1.689 14.420 1.00 87.81 79 ILE A N 1
ATOM 646 C CA . ILE A 1 79 ? -15.984 -1.166 14.458 1.00 87.81 79 ILE A CA 1
ATOM 647 C C . ILE A 1 79 ? -16.953 -2.323 14.181 1.00 87.81 79 ILE A C 1
ATOM 649 O O . ILE A 1 79 ? -16.631 -3.250 13.442 1.00 87.81 79 ILE A O 1
ATOM 653 N N . THR A 1 80 ? -18.121 -2.279 14.814 1.00 85.81 80 THR A N 1
ATOM 654 C CA . THR A 1 80 ? -19.251 -3.190 14.578 1.00 85.81 80 THR A CA 1
ATOM 655 C C . THR A 1 80 ? -20.002 -2.840 13.289 1.00 85.81 80 THR A C 1
ATOM 657 O O . THR A 1 80 ? -19.936 -1.709 12.819 1.00 85.81 80 THR A O 1
ATOM 660 N N . ASP A 1 81 ? -20.816 -3.751 12.758 1.00 81.56 81 ASP A N 1
ATOM 661 C CA . ASP A 1 81 ? -21.623 -3.496 11.546 1.00 81.56 81 ASP A CA 1
ATOM 662 C C . ASP A 1 81 ? -22.563 -2.278 11.673 1.00 81.56 81 ASP A C 1
ATOM 664 O O . ASP A 1 81 ? -22.953 -1.664 10.683 1.00 81.56 81 ASP A O 1
ATOM 668 N N . ASN A 1 82 ? -22.883 -1.883 12.910 1.00 80.50 82 ASN A N 1
ATOM 669 C CA . ASN A 1 82 ? -23.695 -0.708 13.230 1.00 80.50 82 ASN A CA 1
ATOM 670 C C . ASN A 1 82 ? -22.888 0.605 13.289 1.00 80.50 82 ASN A C 1
ATOM 672 O O . ASN A 1 82 ? -23.411 1.633 13.725 1.00 80.50 82 ASN A O 1
ATOM 676 N N . GLY A 1 83 ? -21.603 0.587 12.927 1.00 80.06 83 GLY A N 1
ATOM 677 C CA . GLY A 1 83 ? -20.728 1.759 12.955 1.00 80.06 83 GLY A CA 1
ATOM 678 C C . GLY A 1 83 ? -20.248 2.169 14.353 1.00 80.06 83 GLY A C 1
ATOM 679 O O . GLY A 1 83 ? -19.672 3.244 14.504 1.00 80.06 83 GLY A O 1
ATOM 680 N N . GLN A 1 84 ? -20.475 1.338 15.377 1.00 84.69 84 GLN A N 1
ATOM 681 C CA . GLN A 1 84 ? -20.052 1.614 16.755 1.00 84.69 84 GLN A CA 1
ATOM 682 C C . GLN A 1 84 ? -18.683 0.994 17.067 1.00 84.69 84 GLN A C 1
ATOM 684 O O . GLN A 1 84 ? -18.439 -0.136 16.632 1.00 84.69 84 GLN A O 1
ATOM 689 N N . PRO A 1 85 ? -17.822 1.675 17.846 1.00 85.44 85 PRO A N 1
ATOM 690 C CA . PRO A 1 85 ? -16.562 1.122 18.335 1.00 85.44 85 PRO A CA 1
ATOM 691 C C . PRO A 1 85 ? -16.686 -0.261 18.977 1.00 85.44 85 PRO A C 1
ATOM 693 O O . PRO A 1 85 ? -17.615 -0.520 19.746 1.00 85.44 85 PRO A O 1
ATOM 696 N N . ASN A 1 86 ? -15.717 -1.134 18.705 1.00 87.00 86 ASN A N 1
ATOM 697 C CA . ASN A 1 86 ? -15.621 -2.434 19.352 1.00 87.00 86 ASN A CA 1
ATOM 698 C C . ASN A 1 86 ? -14.709 -2.368 20.588 1.00 87.00 86 ASN A C 1
ATOM 700 O O . ASN A 1 86 ? -13.488 -2.277 20.469 1.00 87.00 86 ASN A O 1
ATOM 704 N N . TYR A 1 87 ? -15.310 -2.448 21.777 1.00 85.00 87 TYR A N 1
ATOM 705 C CA . TYR A 1 87 ? -14.608 -2.416 23.066 1.00 85.00 87 TYR A CA 1
ATOM 706 C C . TYR A 1 87 ? -14.148 -3.799 23.562 1.00 85.00 87 TYR A C 1
ATOM 708 O O . TYR A 1 87 ? -13.856 -3.954 24.749 1.00 85.00 87 TYR A O 1
ATOM 716 N N . ASP A 1 88 ? -14.086 -4.810 22.691 1.00 87.88 88 ASP A N 1
ATOM 717 C CA . ASP A 1 88 ? -13.509 -6.110 23.039 1.00 87.88 88 ASP A CA 1
ATOM 718 C C . ASP A 1 88 ? -12.075 -5.930 23.596 1.00 87.88 88 ASP A C 1
ATOM 720 O O . ASP A 1 88 ? -11.258 -5.231 22.980 1.00 87.88 88 ASP A O 1
ATOM 724 N N . PRO A 1 89 ? -11.735 -6.546 24.747 1.00 86.19 89 PRO A N 1
ATOM 725 C CA . PRO A 1 89 ? -10.398 -6.467 25.330 1.00 86.19 89 PRO A CA 1
ATOM 726 C C . PRO A 1 89 ? -9.256 -6.791 24.356 1.00 86.19 89 PRO A C 1
ATOM 728 O O . PRO A 1 89 ? -8.198 -6.166 24.441 1.00 86.19 89 PRO A 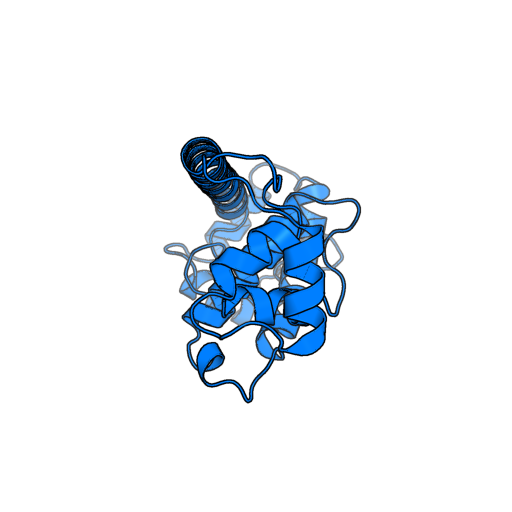O 1
ATOM 731 N N . LEU A 1 90 ? -9.456 -7.721 23.416 1.00 85.88 90 LEU A N 1
ATOM 732 C CA . LEU A 1 90 ? -8.462 -8.082 22.401 1.00 85.88 90 LEU A CA 1
ATOM 733 C C . LEU A 1 90 ? -8.237 -6.945 21.399 1.00 85.88 90 LEU A C 1
ATOM 735 O O . LEU A 1 90 ? -7.092 -6.616 21.092 1.00 85.88 90 LEU A O 1
ATOM 739 N N . VAL A 1 91 ? -9.312 -6.301 20.937 1.00 85.81 91 VAL A N 1
ATOM 740 C CA . VAL A 1 91 ? -9.241 -5.140 20.032 1.00 85.81 91 VAL A CA 1
ATOM 741 C C . VAL A 1 91 ? -8.498 -3.997 20.715 1.00 85.81 91 VAL A C 1
ATOM 743 O O . VAL A 1 91 ? -7.566 -3.424 20.150 1.00 85.81 91 VAL A O 1
ATOM 746 N N . LEU A 1 92 ? -8.868 -3.697 21.961 1.00 86.00 92 LEU A N 1
ATOM 747 C CA . LEU A 1 92 ? -8.221 -2.655 22.754 1.00 86.00 92 LEU A CA 1
ATOM 748 C C . LEU A 1 92 ? -6.735 -2.955 22.970 1.00 86.00 92 LEU A C 1
ATOM 750 O O . LEU A 1 92 ? -5.912 -2.048 22.875 1.00 86.00 92 LEU A O 1
ATOM 754 N N . GLN A 1 93 ? -6.376 -4.216 23.218 1.00 85.44 93 GLN A N 1
ATOM 755 C CA . GLN A 1 93 ? -4.986 -4.629 23.371 1.00 85.44 93 GLN A CA 1
ATOM 756 C C . GLN A 1 93 ? -4.183 -4.453 22.076 1.00 85.44 93 GLN A C 1
ATOM 758 O O . GLN A 1 93 ? -3.074 -3.925 22.130 1.00 85.44 93 GLN A O 1
ATOM 763 N N . GLU A 1 94 ? -4.714 -4.856 20.918 1.00 85.06 94 GLU A N 1
ATOM 764 C CA . GLU A 1 94 ? -4.031 -4.656 19.632 1.00 85.06 94 GLU A CA 1
ATOM 765 C C . GLU A 1 94 ? -3.829 -3.157 19.330 1.00 85.06 94 GLU A C 1
ATOM 767 O O . GLU A 1 94 ? -2.732 -2.755 18.932 1.00 85.06 94 GLU A O 1
ATOM 772 N N . ILE A 1 95 ? -4.827 -2.312 19.621 1.00 86.00 95 ILE A N 1
ATOM 773 C CA . ILE A 1 95 ? -4.721 -0.848 19.482 1.00 86.00 95 ILE A CA 1
ATOM 774 C C . ILE A 1 95 ? -3.671 -0.277 20.446 1.00 86.00 95 ILE A C 1
ATOM 776 O O . ILE A 1 95 ? -2.839 0.532 20.037 1.00 86.00 95 ILE A O 1
ATOM 780 N N . ASN A 1 96 ? -3.651 -0.714 21.706 1.00 86.50 96 ASN A N 1
ATOM 781 C CA . ASN A 1 96 ? -2.649 -0.285 22.690 1.00 86.50 96 ASN A CA 1
ATOM 782 C C . ASN A 1 96 ? -1.224 -0.664 22.271 1.00 86.50 96 ASN A C 1
ATOM 784 O O . ASN A 1 96 ? -0.276 0.050 22.565 1.00 86.50 96 ASN A O 1
ATOM 788 N N . LEU A 1 97 ? -1.046 -1.797 21.590 1.00 81.88 97 LEU A N 1
ATOM 789 C CA . LEU A 1 97 ? 0.265 -2.221 21.092 1.00 81.88 97 LEU A CA 1
ATOM 790 C C . LEU A 1 97 ? 0.710 -1.431 19.855 1.00 81.88 97 LEU A C 1
ATOM 792 O O . LEU A 1 97 ? 1.908 -1.364 19.576 1.00 81.88 97 LEU A O 1
ATOM 796 N N . GLY A 1 98 ? -0.240 -0.883 19.096 1.00 77.44 98 GLY A N 1
ATOM 797 C CA . GLY A 1 98 ? 0.006 -0.055 17.916 1.00 77.44 98 GLY A CA 1
ATOM 798 C C . GLY A 1 98 ? 0.045 1.449 18.198 1.00 77.44 98 GLY A C 1
ATOM 799 O O . GLY A 1 98 ? 0.382 2.218 17.303 1.00 77.44 98 GLY A O 1
ATOM 800 N N . THR A 1 99 ? -0.303 1.900 19.405 1.00 79.5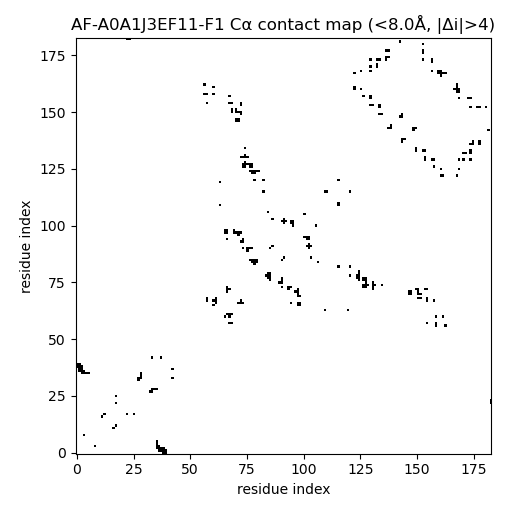6 99 THR A N 1
ATOM 801 C CA . THR A 1 99 ? -0.443 3.328 19.727 1.00 79.56 99 THR A CA 1
ATOM 802 C C . THR A 1 99 ? 0.119 3.650 21.113 1.00 79.56 99 THR A C 1
ATOM 804 O O . THR A 1 99 ? 0.173 2.797 21.985 1.00 79.56 99 THR A O 1
ATOM 807 N N . ASN A 1 100 ? 0.510 4.904 21.355 1.00 74.19 100 ASN A N 1
ATOM 808 C CA . ASN A 1 100 ? 0.946 5.355 22.689 1.00 74.19 100 ASN A CA 1
ATOM 809 C C . ASN A 1 100 ? -0.238 5.729 23.608 1.00 74.19 100 ASN A C 1
ATOM 811 O O . ASN A 1 100 ? -0.048 6.395 24.624 1.00 74.19 100 ASN A O 1
ATOM 815 N N . SER A 1 101 ? -1.463 5.377 23.218 1.00 72.00 101 SER A N 1
ATOM 816 C CA . SER A 1 101 ? -2.717 5.776 23.859 1.00 72.00 101 SER A CA 1
ATOM 817 C C . SER A 1 101 ? -3.535 4.552 24.242 1.00 72.00 101 SER A C 1
ATOM 819 O O . SER A 1 101 ? -3.469 3.529 23.567 1.00 72.00 101 SER A O 1
ATOM 821 N N . ASN A 1 102 ? -4.362 4.679 25.279 1.00 79.94 102 ASN A N 1
ATOM 822 C CA . ASN A 1 102 ? -5.332 3.640 25.607 1.00 79.94 102 ASN A CA 1
ATOM 823 C C . ASN A 1 102 ? -6.395 3.552 24.496 1.00 79.94 102 ASN A C 1
ATOM 825 O O . ASN A 1 102 ? -6.951 4.566 24.082 1.00 79.94 102 ASN A O 1
ATOM 829 N N . GLY A 1 103 ? -6.726 2.346 24.040 1.00 77.81 103 GLY A N 1
ATOM 830 C CA . GLY A 1 103 ? -7.690 2.096 22.968 1.00 77.81 103 GLY A CA 1
ATOM 831 C C . GLY A 1 103 ? -9.087 2.615 23.305 1.00 77.81 103 GLY A C 1
ATOM 832 O O . GLY A 1 103 ? -9.810 3.058 22.420 1.00 77.81 103 GLY A O 1
ATOM 833 N N . SER A 1 104 ? -9.438 2.652 24.594 1.00 79.94 104 SER A N 1
ATOM 834 C CA . SER A 1 104 ? -10.679 3.264 25.073 1.00 79.94 104 SER A CA 1
ATOM 835 C C . SER A 1 104 ? -10.695 4.780 24.853 1.00 79.94 104 SER A C 1
ATOM 837 O O . SER A 1 104 ? -11.689 5.303 24.363 1.00 79.94 104 SER A O 1
ATOM 839 N N . ASP A 1 105 ? -9.583 5.465 25.143 1.00 83.81 105 ASP A N 1
ATOM 840 C CA . ASP A 1 105 ? -9.404 6.907 24.909 1.00 83.81 105 ASP A CA 1
ATOM 841 C C . ASP A 1 105 ? -9.376 7.221 23.404 1.00 83.81 105 ASP A C 1
ATOM 843 O O . ASP A 1 105 ? -9.933 8.223 22.958 1.00 83.81 105 ASP A O 1
ATOM 847 N N . PHE A 1 106 ? -8.803 6.329 22.588 1.00 83.50 106 PHE A N 1
ATOM 848 C CA . PHE A 1 106 ? -8.907 6.432 21.133 1.00 83.50 106 PHE A CA 1
ATOM 849 C C . PHE A 1 106 ? -10.369 6.412 20.668 1.00 83.50 106 PHE A C 1
ATOM 851 O O . PHE A 1 106 ? -10.785 7.321 19.950 1.00 83.50 106 PHE A O 1
ATOM 858 N N . PHE A 1 107 ? -11.157 5.420 21.088 1.00 82.81 107 PHE A N 1
ATOM 859 C CA . PHE A 1 107 ? -12.561 5.328 20.689 1.00 82.81 107 PHE A CA 1
ATOM 860 C C . PHE A 1 107 ? -13.402 6.490 21.217 1.00 82.81 107 PHE A C 1
ATOM 862 O O . PHE A 1 107 ? -14.227 7.018 20.478 1.00 82.81 107 PHE A O 1
ATOM 869 N N . GLU A 1 108 ? -13.145 6.954 22.439 1.00 82.69 108 GLU A N 1
ATOM 870 C CA . GLU A 1 108 ? -13.798 8.138 23.002 1.00 82.69 108 GLU A CA 1
ATOM 871 C C . GLU A 1 108 ? -13.495 9.401 22.173 1.00 82.69 108 GLU A C 1
ATOM 873 O O . GLU A 1 108 ? -14.400 10.169 21.833 1.00 82.69 108 GLU A O 1
ATOM 878 N N . LYS A 1 109 ? -12.242 9.588 21.737 1.00 81.31 109 LYS A N 1
ATOM 879 C CA . LYS A 1 109 ? -11.848 10.658 20.800 1.00 81.31 109 LYS A CA 1
ATOM 880 C C . LYS A 1 109 ? -12.494 10.512 19.425 1.00 81.31 109 LYS A C 1
ATOM 882 O O . LYS A 1 109 ? -12.839 11.519 18.807 1.00 81.31 109 LYS A O 1
ATOM 887 N N . LEU A 1 110 ? -12.656 9.278 18.958 1.00 78.06 110 LEU A N 1
ATOM 888 C CA . LEU A 1 110 ? -13.302 8.961 17.689 1.00 78.06 110 LEU A CA 1
ATOM 889 C C . LEU A 1 110 ? -14.781 9.388 17.713 1.00 78.06 110 LEU A C 1
ATOM 891 O O . LEU A 1 110 ? -15.252 10.013 16.769 1.00 78.06 110 LEU A O 1
ATOM 895 N N . THR A 1 111 ? -15.485 9.122 18.818 1.00 76.50 111 THR A N 1
ATOM 896 C CA . THR A 1 111 ? -16.918 9.426 18.986 1.00 76.50 111 THR A CA 1
ATOM 897 C C . THR A 1 111 ? -17.216 10.845 19.481 1.00 76.50 111 THR A C 1
ATOM 899 O O . THR A 1 111 ? -18.294 11.377 19.229 1.00 76.50 111 THR A O 1
ATOM 902 N N . SER A 1 112 ? -16.279 11.494 20.179 1.00 75.31 112 SER A N 1
ATOM 903 C CA . SER A 1 112 ? -16.486 12.835 20.763 1.00 75.31 112 SER A CA 1
ATOM 904 C C . SER A 1 112 ? -16.517 13.964 19.731 1.00 75.31 112 SER A C 1
ATOM 906 O O . SER A 1 112 ? -17.016 15.048 20.023 1.00 75.31 112 SER A O 1
ATOM 908 N N . ARG A 1 113 ? -16.038 13.721 18.505 1.00 67.25 113 ARG A N 1
ATOM 909 C CA . ARG A 1 113 ? -16.116 14.680 17.389 1.00 67.25 113 ARG A CA 1
ATOM 910 C C . ARG A 1 113 ? -17.481 14.700 16.687 1.00 67.25 113 ARG A C 1
ATOM 912 O O . ARG A 1 113 ? -17.638 15.426 15.709 1.00 67.25 113 ARG A O 1
ATOM 919 N N . GLY A 1 114 ? -18.455 13.942 17.193 1.00 69.31 114 GLY A N 1
ATOM 920 C CA . GLY A 1 114 ? -19.764 13.740 16.579 1.00 69.31 114 GLY A CA 1
ATOM 921 C C . GLY A 1 114 ? -19.869 12.379 15.881 1.00 69.31 114 GLY A C 1
ATOM 922 O O . GLY A 1 114 ? -18.981 11.538 16.034 1.00 69.31 114 GLY A O 1
ATOM 923 N N . PRO A 1 115 ? -20.956 12.135 15.127 1.00 70.50 115 PRO A N 1
ATOM 924 C CA . PRO A 1 115 ? -21.105 10.918 14.338 1.00 70.50 115 PRO A CA 1
ATOM 925 C C . PRO A 1 115 ? -19.924 10.762 13.381 1.00 70.50 115 PRO A C 1
ATOM 927 O O . PRO A 1 115 ? -19.531 11.723 12.718 1.00 70.50 115 PRO A O 1
ATOM 930 N N . LEU A 1 116 ? -19.365 9.555 13.307 1.00 76.62 116 LEU A N 1
ATOM 931 C CA . LEU A 1 116 ? -18.295 9.272 12.361 1.00 76.62 116 LEU A CA 1
ATOM 932 C C . LEU A 1 116 ? -18.786 9.483 10.933 1.00 76.62 116 LEU A C 1
ATOM 934 O O . LEU A 1 116 ? -19.901 9.091 10.583 1.00 76.62 116 LEU A O 1
ATOM 938 N N . ASP A 1 117 ? -17.925 10.071 10.103 1.00 85.38 117 ASP A N 1
ATOM 939 C CA . ASP A 1 117 ? -18.168 10.119 8.668 1.00 85.38 117 ASP A CA 1
ATOM 940 C C . ASP A 1 117 ? -18.348 8.684 8.160 1.00 85.38 117 ASP A C 1
ATOM 942 O O . ASP A 1 117 ? -17.544 7.794 8.460 1.00 85.38 117 ASP A O 1
ATOM 946 N N . LYS A 1 118 ? -19.402 8.473 7.371 1.00 87.19 118 LYS A N 1
ATOM 947 C CA . LYS A 1 118 ? -19.694 7.203 6.712 1.00 87.19 118 LYS A CA 1
ATOM 948 C C . LYS A 1 118 ? -18.458 6.648 5.999 1.00 87.19 118 LYS A C 1
ATOM 950 O O . LYS A 1 118 ? -18.196 5.454 6.107 1.00 87.19 118 LYS A O 1
ATOM 955 N N . LYS A 1 119 ? -17.650 7.511 5.368 1.00 88.69 119 LYS A N 1
ATOM 956 C CA . LYS A 1 119 ? -16.403 7.107 4.700 1.00 88.69 119 LYS A CA 1
ATOM 957 C C . LYS A 1 119 ? -15.406 6.464 5.671 1.00 88.69 119 LYS A C 1
ATOM 959 O O . LYS A 1 119 ? -14.757 5.476 5.342 1.00 88.69 119 LYS A O 1
ATOM 964 N N . VAL A 1 120 ? -15.270 7.030 6.868 1.00 90.19 120 VAL A N 1
ATOM 965 C CA . VAL A 1 120 ? -14.348 6.528 7.895 1.00 90.19 120 VAL A CA 1
ATOM 966 C C . VAL A 1 120 ? -14.853 5.204 8.454 1.00 90.19 120 VAL A C 1
ATOM 968 O O . VAL A 1 120 ? -14.059 4.286 8.624 1.00 90.19 120 VAL A O 1
ATOM 971 N N . VAL A 1 121 ? -16.162 5.079 8.688 1.00 89.81 121 VAL A N 1
ATOM 972 C CA . VAL A 1 121 ? -16.775 3.824 9.151 1.00 89.81 121 VAL A CA 1
ATOM 973 C C . VAL A 1 121 ? -16.553 2.703 8.138 1.00 89.81 121 VAL A C 1
ATOM 975 O O . VAL A 1 121 ? -16.043 1.649 8.508 1.00 89.81 121 VAL A O 1
ATOM 978 N N . GLU A 1 122 ? -16.876 2.939 6.865 1.00 90.81 122 GLU A N 1
ATOM 979 C CA . GLU A 1 122 ? -16.691 1.957 5.789 1.00 90.81 122 GLU A CA 1
ATOM 980 C C . GLU A 1 122 ? -15.228 1.524 5.677 1.00 90.81 122 GLU A C 1
ATOM 982 O O . GLU A 1 122 ? -14.935 0.331 5.652 1.00 90.81 122 GLU A O 1
ATOM 987 N N . TRP A 1 123 ? -14.293 2.474 5.705 1.00 94.56 123 TRP A N 1
ATOM 988 C CA . TRP A 1 123 ? -12.867 2.162 5.680 1.00 94.56 123 TRP A CA 1
ATOM 989 C C . TRP A 1 123 ? -12.419 1.343 6.902 1.00 94.56 123 TRP A C 1
ATOM 991 O O . TRP A 1 123 ? -11.750 0.323 6.741 1.00 94.56 123 TRP A O 1
ATOM 1001 N N . LEU A 1 124 ? -12.828 1.718 8.119 1.00 92.69 124 LEU A N 1
ATOM 1002 C CA . LEU A 1 124 ? -12.478 0.993 9.347 1.00 92.69 124 LEU A CA 1
ATOM 1003 C C . LEU A 1 124 ? -13.025 -0.444 9.363 1.00 92.69 124 LEU A C 1
ATOM 1005 O O . LEU A 1 124 ? -12.344 -1.339 9.867 1.00 92.69 124 LEU A O 1
ATOM 1009 N N . LEU A 1 125 ? -14.197 -0.686 8.766 1.00 92.12 125 LEU A N 1
ATOM 1010 C CA . LEU A 1 125 ? -14.749 -2.034 8.585 1.00 92.12 125 LEU A CA 1
ATOM 1011 C C . LEU A 1 125 ? -13.861 -2.902 7.675 1.00 92.12 125 LEU A C 1
ATOM 1013 O O . LEU A 1 125 ? -13.718 -4.100 7.921 1.00 92.12 125 LEU A O 1
ATOM 1017 N N . THR A 1 126 ? -13.198 -2.315 6.670 1.00 94.00 126 THR A N 1
ATOM 1018 C CA . THR A 1 126 ? -12.305 -3.074 5.772 1.00 94.00 126 THR A CA 1
ATOM 1019 C C . THR A 1 126 ? -10.983 -3.492 6.425 1.00 94.00 126 THR A C 1
ATOM 1021 O O . THR A 1 126 ? -10.410 -4.512 6.040 1.00 94.00 126 THR A O 1
ATOM 1024 N N . LEU A 1 127 ? -10.498 -2.762 7.439 1.00 95.06 127 LEU A N 1
ATOM 1025 C CA . LEU A 1 127 ? -9.158 -2.970 8.010 1.00 95.06 127 LEU A CA 1
ATOM 1026 C C . LEU A 1 127 ? -8.946 -4.366 8.601 1.00 95.06 127 LE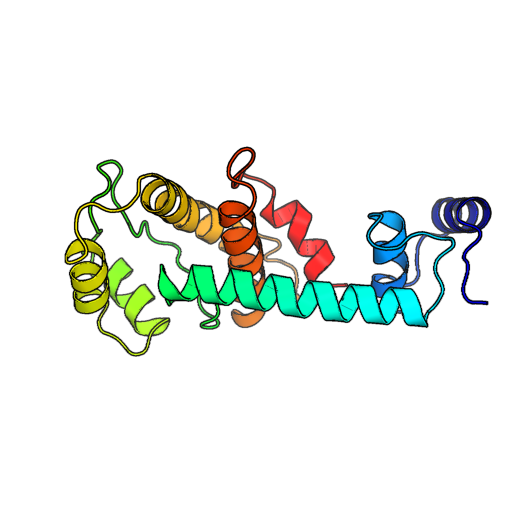U A C 1
ATOM 1028 O O . LEU A 1 127 ? -7.848 -4.919 8.499 1.00 95.06 127 LEU A O 1
ATOM 1032 N N . HIS A 1 128 ? -9.989 -4.932 9.209 1.00 93.25 128 HIS A N 1
ATOM 1033 C CA . HIS A 1 128 ? -9.962 -6.285 9.755 1.00 93.25 128 HIS A CA 1
ATOM 1034 C C . HIS A 1 128 ? -9.778 -7.332 8.654 1.00 93.25 128 HIS A C 1
ATOM 1036 O O . HIS A 1 128 ? -8.917 -8.202 8.779 1.00 93.25 128 HIS A O 1
ATOM 1042 N N . GLN A 1 129 ? -10.534 -7.214 7.557 1.00 94.50 129 GLN A N 1
ATOM 1043 C CA . GLN A 1 129 ? -10.425 -8.117 6.413 1.00 94.50 129 GLN A CA 1
ATOM 1044 C C . GLN A 1 129 ? -9.025 -8.047 5.791 1.00 94.50 129 GLN A C 1
ATOM 1046 O O . GLN A 1 129 ? -8.397 -9.085 5.585 1.00 94.50 129 GLN A O 1
ATOM 1051 N N . ILE A 1 130 ? -8.496 -6.834 5.586 1.00 96.62 130 ILE A N 1
ATOM 1052 C CA . ILE A 1 130 ? -7.117 -6.626 5.118 1.00 96.62 130 ILE A CA 1
ATOM 1053 C C . ILE A 1 130 ? -6.134 -7.316 6.067 1.00 96.62 130 ILE A C 1
ATOM 1055 O O . ILE A 1 130 ? -5.239 -8.028 5.625 1.00 96.62 130 ILE A O 1
ATOM 1059 N N . GLY A 1 131 ? -6.299 -7.133 7.376 1.00 94.94 131 GLY A N 1
ATOM 1060 C CA . GLY A 1 131 ? -5.452 -7.746 8.394 1.00 94.94 131 GLY A CA 1
ATOM 1061 C C . GLY A 1 131 ? -5.451 -9.270 8.368 1.00 94.94 131 GLY A C 1
ATOM 1062 O O . GLY A 1 131 ? -4.390 -9.895 8.436 1.00 94.94 131 GLY A O 1
ATOM 1063 N N . LEU A 1 132 ? -6.631 -9.879 8.236 1.00 94.06 132 LEU A N 1
ATOM 1064 C CA . LEU A 1 132 ? -6.771 -11.326 8.104 1.00 94.06 132 LEU A CA 1
ATOM 1065 C C . LEU A 1 132 ? -6.074 -11.849 6.850 1.00 94.06 132 LEU A C 1
ATOM 1067 O O . LEU A 1 132 ? -5.369 -12.856 6.931 1.00 94.06 132 LEU A O 1
ATOM 1071 N N . ASP A 1 133 ? -6.247 -11.175 5.715 1.00 95.38 133 ASP A N 1
ATOM 1072 C CA . ASP A 1 133 ? -5.641 -11.586 4.451 1.00 95.38 133 ASP A CA 1
ATOM 1073 C C . ASP A 1 133 ? -4.124 -11.396 4.475 1.00 95.38 133 ASP A C 1
ATOM 1075 O O . ASP A 1 133 ? -3.399 -12.325 4.132 1.00 95.38 133 ASP A O 1
ATOM 1079 N N . VAL A 1 134 ? -3.621 -10.281 5.013 1.00 94.19 134 VAL A N 1
ATOM 1080 C CA . VAL A 1 134 ? -2.185 -10.061 5.259 1.00 94.19 134 VAL A CA 1
ATOM 1081 C C . VAL A 1 134 ? -1.590 -11.168 6.123 1.00 94.19 134 VAL A C 1
ATOM 1083 O O . VAL A 1 134 ? -0.534 -11.698 5.795 1.00 94.19 134 VAL A O 1
ATOM 1086 N N . ASN A 1 135 ? -2.274 -11.573 7.194 1.00 91.69 135 ASN A N 1
ATOM 1087 C CA . ASN A 1 135 ? -1.808 -12.654 8.062 1.00 91.69 135 ASN A CA 1
ATOM 1088 C C . ASN A 1 135 ? -1.806 -14.034 7.369 1.00 91.69 135 ASN A C 1
ATOM 1090 O O . ASN A 1 135 ? -1.234 -14.996 7.890 1.00 91.69 135 ASN A O 1
ATOM 1094 N N . ARG A 1 136 ? -2.487 -14.184 6.228 1.00 90.25 136 ARG A N 1
ATOM 1095 C CA . ARG A 1 136 ? -2.504 -15.409 5.409 1.00 90.25 136 ARG A CA 1
ATOM 1096 C C . ARG A 1 136 ? -1.510 -15.356 4.248 1.00 90.25 136 ARG A C 1
ATOM 1098 O O . ARG A 1 136 ? -1.087 -16.422 3.810 1.00 90.25 136 ARG A O 1
ATOM 1105 N N . THR A 1 137 ? -1.132 -14.165 3.788 1.00 87.31 137 THR A N 1
ATOM 1106 C CA . THR A 1 137 ? -0.274 -13.955 2.618 1.00 87.31 137 THR A CA 1
ATOM 1107 C C . THR A 1 137 ? 1.078 -14.652 2.753 1.00 87.31 137 THR A C 1
ATOM 1109 O O . THR A 1 137 ? 1.811 -14.420 3.713 1.00 87.31 137 THR A O 1
ATOM 1112 N N . ASP A 1 138 ? 1.398 -15.497 1.767 1.00 75.19 138 ASP A N 1
ATOM 1113 C CA . ASP A 1 138 ? 2.725 -16.062 1.489 1.00 75.19 138 ASP A CA 1
ATOM 1114 C C . ASP A 1 138 ? 3.533 -16.516 2.716 1.00 75.19 138 ASP A C 1
ATOM 1116 O O . ASP A 1 138 ? 4.732 -16.259 2.835 1.00 75.19 138 ASP A O 1
ATOM 1120 N N . ARG A 1 139 ? 2.883 -17.251 3.627 1.00 74.94 139 ARG A N 1
ATOM 1121 C CA . ARG A 1 139 ? 3.473 -17.716 4.899 1.00 74.94 139 ARG A CA 1
ATOM 1122 C C . ARG A 1 139 ? 4.753 -18.542 4.758 1.00 74.94 139 ARG A C 1
ATOM 1124 O O . ARG A 1 139 ? 5.479 -18.693 5.733 1.00 74.94 139 ARG A O 1
ATOM 1131 N N . SER A 1 140 ? 5.020 -19.107 3.581 1.00 78.81 140 SER A N 1
ATOM 1132 C CA . SER A 1 140 ? 6.247 -19.860 3.304 1.00 78.81 140 SER A CA 1
ATOM 1133 C C . SER A 1 140 ? 7.434 -18.980 2.896 1.00 78.81 140 SER A C 1
ATOM 1135 O O . SER A 1 140 ? 8.544 -19.491 2.766 1.00 78.81 140 SER A O 1
ATOM 1137 N N . LEU A 1 141 ? 7.230 -17.683 2.641 1.00 83.50 141 LEU A N 1
ATOM 1138 C CA . LEU A 1 141 ? 8.309 -16.763 2.296 1.00 83.50 141 LEU A CA 1
ATOM 1139 C C . LEU A 1 141 ? 8.963 -16.208 3.564 1.00 83.50 141 LEU A C 1
ATOM 1141 O O . LEU A 1 141 ? 8.328 -15.502 4.344 1.00 83.50 141 LEU A O 1
ATOM 1145 N N . VAL A 1 142 ? 10.279 -16.417 3.690 1.00 86.00 142 VAL A N 1
ATOM 1146 C CA . VAL A 1 142 ? 11.122 -15.895 4.791 1.00 86.00 142 VAL A CA 1
ATOM 1147 C C . VAL A 1 142 ? 10.958 -14.380 4.978 1.00 86.00 142 VAL A C 1
ATOM 1149 O O . VAL A 1 142 ? 11.084 -13.851 6.080 1.00 86.00 142 VAL A O 1
ATOM 1152 N N . PHE A 1 143 ? 10.628 -13.657 3.903 1.00 85.62 143 PHE A N 1
ATOM 1153 C CA . PHE A 1 143 ? 10.349 -12.225 3.959 1.00 85.62 143 PHE A CA 1
ATOM 1154 C C . PHE A 1 143 ? 9.224 -11.871 4.949 1.00 85.62 143 PHE A C 1
ATOM 1156 O O . PHE A 1 143 ? 9.351 -10.881 5.671 1.00 85.62 143 PHE A O 1
ATOM 1163 N N . TYR A 1 144 ? 8.161 -12.675 5.028 1.00 86.50 144 TYR A N 1
ATOM 1164 C CA . TYR A 1 144 ? 6.996 -12.411 5.879 1.00 86.50 144 TYR A CA 1
ATOM 1165 C C . TYR A 1 144 ? 7.086 -13.013 7.285 1.00 86.50 144 TYR A C 1
ATOM 1167 O O . TYR A 1 144 ? 6.198 -12.774 8.100 1.00 86.50 144 TYR A O 1
ATOM 1175 N N . GLU A 1 145 ? 8.183 -13.694 7.633 1.00 84.31 145 GLU A N 1
ATOM 1176 C CA . GLU A 1 145 ? 8.456 -14.076 9.029 1.00 84.31 145 GLU A CA 1
ATOM 1177 C C . GLU A 1 145 ? 8.587 -12.842 9.937 1.00 84.31 145 GLU A C 1
ATOM 1179 O O . GLU A 1 145 ? 8.264 -12.878 11.126 1.00 84.31 145 GLU A O 1
ATOM 1184 N N . LYS A 1 146 ? 9.035 -11.717 9.366 1.00 87.75 146 LYS A N 1
ATOM 1185 C CA . LYS A 1 146 ? 9.149 -10.432 10.056 1.00 87.75 146 LYS A CA 1
ATOM 1186 C C . LYS A 1 146 ? 7.802 -9.716 10.079 1.00 87.75 146 LYS A C 1
ATOM 1188 O O . LYS A 1 146 ? 7.286 -9.309 9.035 1.00 87.75 146 LYS A O 1
ATOM 1193 N N . LYS A 1 147 ? 7.265 -9.476 11.279 1.00 87.38 147 LYS A N 1
ATOM 1194 C CA . LYS A 1 147 ? 5.991 -8.756 11.466 1.00 87.38 147 LYS A CA 1
ATOM 1195 C C . LYS A 1 147 ? 6.020 -7.340 10.889 1.00 87.38 147 LYS A C 1
ATOM 1197 O O . LYS A 1 147 ? 4.981 -6.835 10.479 1.00 87.38 147 LYS A O 1
ATOM 1202 N N . GLU A 1 148 ? 7.196 -6.729 10.794 1.00 90.00 148 GLU A N 1
ATOM 1203 C CA . GLU A 1 148 ? 7.408 -5.416 10.183 1.00 90.00 148 GLU A CA 1
ATOM 1204 C C . GLU A 1 148 ? 7.103 -5.413 8.680 1.00 90.00 148 GLU A C 1
ATOM 1206 O O . GLU A 1 148 ? 6.723 -4.389 8.121 1.00 90.00 148 GLU A O 1
ATOM 1211 N N . ASN A 1 149 ? 7.281 -6.544 7.997 1.00 92.06 149 ASN A N 1
ATOM 1212 C CA . ASN A 1 149 ? 6.980 -6.657 6.573 1.00 92.06 149 ASN A CA 1
ATOM 1213 C C . ASN A 1 149 ? 5.487 -6.907 6.331 1.00 92.06 149 ASN A C 1
ATOM 1215 O O . ASN A 1 149 ? 4.920 -6.354 5.389 1.00 92.06 149 ASN A O 1
ATOM 1219 N N . LEU A 1 150 ? 4.834 -7.654 7.225 1.00 92.69 150 LEU A N 1
ATOM 1220 C CA . LEU A 1 150 ? 3.376 -7.797 7.234 1.00 92.69 150 LEU A CA 1
ATOM 1221 C C . LEU A 1 150 ? 2.686 -6.459 7.520 1.00 92.69 150 LEU A C 1
ATOM 1223 O O . LEU A 1 150 ? 1.757 -6.084 6.810 1.00 92.69 150 LEU A O 1
ATOM 1227 N N . SER A 1 151 ? 3.172 -5.689 8.496 1.00 93.94 151 SER A N 1
ATOM 1228 C CA . SER A 1 151 ? 2.596 -4.374 8.792 1.00 93.94 151 SER A CA 1
ATOM 1229 C C . SER A 1 151 ? 2.802 -3.365 7.665 1.00 93.94 151 SER A C 1
ATOM 1231 O O . SER A 1 151 ? 1.900 -2.578 7.401 1.00 93.94 151 SER A O 1
ATOM 1233 N N . LYS A 1 152 ? 3.916 -3.427 6.919 1.00 95.00 152 LYS A N 1
ATOM 1234 C CA . LYS A 1 152 ? 4.075 -2.637 5.682 1.00 95.00 152 LYS A CA 1
ATOM 1235 C C . LYS A 1 152 ? 3.026 -2.987 4.628 1.00 95.00 152 LYS A C 1
ATOM 1237 O O . LYS A 1 152 ? 2.477 -2.075 4.017 1.00 95.00 152 LYS A O 1
ATOM 1242 N N . LEU A 1 153 ? 2.753 -4.277 4.411 1.00 95.94 153 LEU A N 1
ATOM 1243 C CA . LEU A 1 153 ? 1.718 -4.712 3.468 1.00 95.94 153 LEU A CA 1
ATOM 1244 C C . LEU A 1 153 ? 0.335 -4.226 3.915 1.00 95.94 153 LEU A C 1
ATOM 1246 O O . LEU A 1 153 ? -0.411 -3.671 3.112 1.00 95.94 153 LEU A O 1
ATOM 1250 N N . TRP A 1 154 ? 0.026 -4.365 5.203 1.00 96.81 154 TRP A N 1
ATOM 1251 C CA . TRP A 1 154 ? -1.222 -3.867 5.771 1.00 96.81 154 TRP A CA 1
ATOM 1252 C C . TRP A 1 154 ? -1.362 -2.346 5.637 1.00 96.81 154 TRP A C 1
ATOM 1254 O O . TRP A 1 154 ? -2.413 -1.883 5.203 1.00 96.81 154 TRP A O 1
ATOM 1264 N N . ASP A 1 155 ? -0.310 -1.570 5.917 1.00 97.31 155 ASP A N 1
ATOM 1265 C CA . ASP A 1 155 ? -0.308 -0.113 5.740 1.00 97.31 155 ASP A CA 1
ATOM 1266 C C . ASP A 1 155 ? -0.612 0.283 4.290 1.00 97.31 155 ASP A C 1
ATOM 1268 O O . ASP A 1 155 ? -1.448 1.152 4.056 1.00 97.31 155 ASP A O 1
ATOM 1272 N N . ILE A 1 156 ? 0.051 -0.351 3.315 1.00 97.19 156 ILE A N 1
ATOM 1273 C CA . ILE A 1 156 ? -0.122 -0.041 1.887 1.00 97.19 156 ILE A CA 1
ATOM 1274 C C . ILE A 1 156 ? -1.566 -0.301 1.454 1.00 97.19 156 ILE A C 1
ATOM 1276 O O . ILE A 1 156 ? -2.185 0.564 0.836 1.00 97.19 156 ILE A O 1
ATOM 1280 N N . LEU A 1 157 ? -2.110 -1.469 1.804 1.00 97.69 157 LEU A N 1
ATOM 1281 C CA . LEU A 1 157 ? -3.477 -1.851 1.448 1.00 97.69 157 LEU A CA 1
ATOM 1282 C C . LEU A 1 157 ? -4.513 -0.968 2.150 1.00 97.69 157 LEU A C 1
ATOM 1284 O O . LEU A 1 157 ? -5.487 -0.554 1.528 1.00 97.69 157 LEU A O 1
ATOM 1288 N N . SER A 1 158 ? -4.274 -0.627 3.417 1.00 97.38 158 SER A N 1
ATOM 1289 C CA . SER A 1 158 ? -5.153 0.255 4.189 1.00 97.38 158 SER A CA 1
ATOM 1290 C C . SER A 1 158 ? -5.177 1.668 3.608 1.00 97.38 158 SER A C 1
ATOM 1292 O O . SER A 1 158 ? -6.245 2.258 3.473 1.00 97.38 158 SER A O 1
ATOM 1294 N N . VAL A 1 159 ? -4.017 2.206 3.216 1.00 97.56 159 VAL A N 1
ATOM 1295 C CA . VAL A 1 159 ? -3.921 3.518 2.559 1.00 97.56 159 VAL A CA 1
ATOM 1296 C C . VAL A 1 159 ? -4.570 3.485 1.174 1.00 97.56 159 VAL A C 1
ATOM 1298 O O . VAL A 1 159 ? -5.298 4.412 0.831 1.00 97.56 159 VAL A O 1
ATOM 1301 N N . TYR A 1 160 ? -4.370 2.419 0.393 1.00 97.25 160 TYR A N 1
ATOM 1302 C CA . TYR A 1 160 ? -5.029 2.264 -0.907 1.00 97.25 160 TYR A CA 1
ATOM 1303 C C . TYR A 1 160 ? -6.558 2.275 -0.773 1.00 97.25 160 TYR A C 1
ATOM 1305 O O . TYR A 1 160 ? -7.214 3.071 -1.443 1.00 97.25 160 TYR A O 1
ATOM 1313 N N . ALA A 1 161 ? -7.108 1.485 0.155 1.00 96.62 161 ALA A N 1
ATOM 1314 C CA . ALA A 1 161 ? -8.548 1.414 0.406 1.00 96.62 161 ALA A CA 1
ATOM 1315 C C . ALA A 1 161 ? -9.157 2.758 0.856 1.00 96.62 161 ALA A C 1
ATOM 1317 O O . ALA A 1 161 ? -10.349 2.989 0.673 1.00 96.62 161 ALA A O 1
ATOM 1318 N N . TRP A 1 162 ? -8.354 3.658 1.439 1.00 95.56 162 TRP A N 1
ATOM 1319 C CA . TRP A 1 162 ? -8.787 5.017 1.781 1.00 95.56 162 TRP A CA 1
ATOM 1320 C C . TRP A 1 162 ? -8.832 5.967 0.572 1.00 95.56 162 TRP A C 1
ATOM 1322 O O . TRP A 1 162 ? -9.682 6.868 0.508 1.00 95.56 162 TRP A O 1
ATOM 1332 N N . ILE A 1 163 ? -7.883 5.803 -0.354 1.00 94.81 163 ILE A N 1
ATOM 1333 C CA . ILE A 1 163 ? -7.703 6.667 -1.527 1.00 94.81 163 ILE A CA 1
ATOM 1334 C C . ILE A 1 163 ? -8.721 6.317 -2.611 1.00 94.81 163 ILE A C 1
ATOM 1336 O O . ILE A 1 163 ? -9.399 7.206 -3.123 1.00 94.81 163 ILE A O 1
ATOM 1340 N N . ASP A 1 164 ? -8.826 5.036 -2.952 1.00 92.50 164 ASP A N 1
ATOM 1341 C CA . ASP A 1 164 ? -9.713 4.534 -3.996 1.00 92.50 164 ASP A CA 1
ATOM 1342 C C . ASP A 1 164 ? -10.932 3.881 -3.350 1.00 92.50 164 ASP A C 1
ATOM 1344 O O . ASP A 1 164 ? -10.950 2.686 -3.080 1.00 92.50 164 ASP A O 1
ATOM 1348 N N . LYS A 1 165 ? -11.944 4.693 -3.044 1.00 86.06 165 LYS A N 1
ATOM 1349 C CA . LYS A 1 165 ? -13.169 4.233 -2.371 1.00 86.06 165 LYS A CA 1
ATOM 1350 C C . LYS A 1 165 ? -14.093 3.415 -3.276 1.00 86.06 165 LYS A C 1
ATOM 1352 O O . LYS A 1 165 ? -14.944 2.694 -2.768 1.00 86.06 165 LYS A O 1
ATOM 1357 N N . ASP A 1 166 ? -13.977 3.597 -4.590 1.00 88.38 166 ASP A N 1
ATOM 1358 C CA . ASP A 1 166 ? -14.878 2.959 -5.547 1.00 88.38 166 ASP A CA 1
ATOM 1359 C C . ASP A 1 166 ? -14.484 1.486 -5.712 1.00 88.38 166 ASP A C 1
ATOM 1361 O O . ASP A 1 166 ? -15.349 0.620 -5.830 1.00 88.38 166 ASP A O 1
ATOM 1365 N N . VAL A 1 167 ? -13.178 1.201 -5.648 1.00 91.19 167 VAL A N 1
ATOM 1366 C CA . VAL A 1 167 ? -12.634 -0.163 -5.592 1.00 91.19 167 VAL A CA 1
ATOM 1367 C C . VAL A 1 167 ? -12.518 -0.666 -4.149 1.00 91.19 167 VAL A C 1
ATOM 1369 O O . VAL A 1 167 ? -12.877 -1.806 -3.852 1.00 91.19 167 VAL A O 1
ATOM 1372 N N . GLY A 1 168 ? -12.013 0.172 -3.243 1.00 91.75 168 GLY A N 1
ATOM 1373 C CA . GLY A 1 168 ? -11.746 -0.167 -1.850 1.00 91.75 168 GLY A CA 1
ATOM 1374 C C . GLY A 1 168 ? -10.708 -1.281 -1.711 1.00 91.75 168 GLY A C 1
ATOM 1375 O O . GLY A 1 168 ? -9.661 -1.273 -2.357 1.00 91.75 168 GLY A O 1
ATOM 1376 N N . TYR A 1 169 ? -11.000 -2.254 -0.849 1.00 95.31 169 TYR A N 1
ATOM 1377 C CA . TYR A 1 169 ? -10.231 -3.491 -0.752 1.00 95.31 169 TYR A CA 1
ATOM 1378 C C . TYR A 1 169 ? -11.095 -4.682 -1.147 1.00 95.31 169 TYR A C 1
ATOM 1380 O O . TYR A 1 169 ? -12.204 -4.853 -0.643 1.00 95.31 169 TYR A O 1
ATOM 1388 N N . CYS A 1 170 ? -10.542 -5.545 -1.993 1.00 93.44 170 CYS A N 1
ATOM 1389 C CA . CYS A 1 170 ? -11.128 -6.828 -2.348 1.00 93.44 170 CYS A CA 1
ATOM 1390 C C . CYS A 1 170 ? -10.165 -7.967 -1.998 1.00 93.44 170 CYS A C 1
ATOM 1392 O O . CYS A 1 170 ? -8.940 -7.823 -2.085 1.00 93.44 170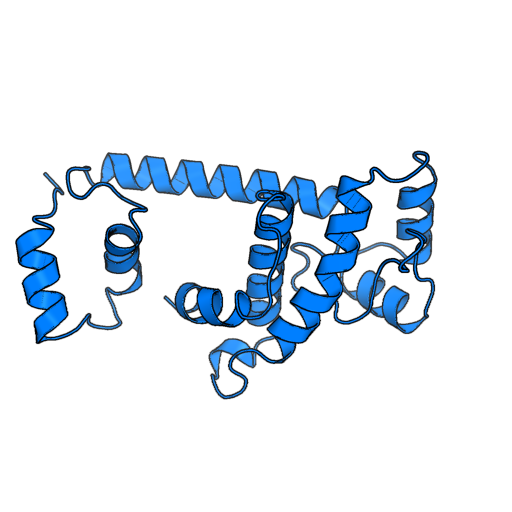 CYS A O 1
ATOM 1394 N N . GLN A 1 171 ? -10.724 -9.122 -1.632 1.00 91.31 171 GLN A N 1
ATOM 1395 C CA . GLN A 1 171 ? -9.938 -10.314 -1.322 1.00 91.31 171 GLN A CA 1
ATOM 1396 C C . GLN A 1 171 ? -9.020 -10.682 -2.502 1.00 91.31 171 GLN A C 1
ATOM 1398 O O . GLN A 1 171 ? -9.435 -10.653 -3.660 1.00 91.31 171 GLN A O 1
ATOM 1403 N N . GLY A 1 172 ? -7.761 -11.013 -2.199 1.00 91.12 172 GLY A N 1
ATOM 1404 C CA . GLY A 1 172 ? -6.717 -11.313 -3.189 1.00 91.12 172 GLY A CA 1
ATOM 1405 C C . GLY A 1 172 ? -5.815 -10.123 -3.537 1.00 91.12 172 GLY A C 1
ATOM 1406 O O . GLY A 1 172 ? -4.708 -10.314 -4.036 1.00 91.12 172 GLY A O 1
ATOM 1407 N N . MET A 1 173 ? -6.194 -8.885 -3.192 1.00 95.12 173 MET A N 1
ATOM 1408 C CA . MET A 1 173 ? -5.312 -7.726 -3.400 1.00 95.12 173 MET A CA 1
ATOM 1409 C C . MET A 1 173 ? -4.014 -7.802 -2.581 1.00 95.12 173 MET A C 1
ATOM 1411 O O . MET A 1 173 ? -2.994 -7.250 -2.996 1.00 95.12 173 MET A O 1
ATOM 1415 N N . SER A 1 174 ? -4.016 -8.510 -1.446 1.00 94.62 174 SER A N 1
ATOM 1416 C CA . SER A 1 174 ? -2.794 -8.762 -0.673 1.00 94.62 174 SER A CA 1
ATOM 1417 C C . SER A 1 174 ? -1.811 -9.668 -1.414 1.00 94.62 174 SER A C 1
ATOM 1419 O O . SER A 1 174 ? -0.611 -9.408 -1.375 1.00 94.62 174 SER A O 1
ATOM 1421 N N . GLU A 1 175 ? -2.307 -10.673 -2.136 1.00 92.12 175 GLU A N 1
ATOM 1422 C CA . GLU A 1 175 ? -1.500 -11.578 -2.962 1.00 92.12 175 GLU A CA 1
ATOM 1423 C C . GLU A 1 175 ? -0.948 -10.856 -4.197 1.00 92.12 175 GLU A C 1
ATOM 1425 O O . GLU A 1 175 ? 0.195 -11.076 -4.583 1.00 92.12 175 GLU A O 1
ATOM 1430 N N . LEU A 1 176 ? -1.715 -9.928 -4.783 1.00 92.44 176 LEU A N 1
ATOM 1431 C CA . LEU A 1 176 ? -1.236 -9.078 -5.881 1.00 92.44 176 LEU A CA 1
ATOM 1432 C C . LEU A 1 176 ? -0.140 -8.104 -5.428 1.00 92.44 176 LEU A C 1
ATOM 1434 O O . LEU A 1 176 ? 0.821 -7.857 -6.159 1.00 92.44 176 LEU A O 1
ATOM 1438 N N . CYS A 1 177 ? -0.285 -7.534 -4.231 1.00 93.38 177 CYS A N 1
ATOM 1439 C CA . CYS A 1 177 ? 0.656 -6.555 -3.693 1.00 93.38 177 CYS A CA 1
ATOM 1440 C C . CYS A 1 177 ? 1.928 -7.208 -3.128 1.00 93.38 177 CYS A C 1
ATOM 1442 O O . CYS A 1 177 ? 3.004 -6.615 -3.207 1.00 93.38 177 CYS A O 1
ATOM 1444 N N . SER A 1 178 ? 1.832 -8.432 -2.603 1.00 92.38 178 SER A N 1
ATOM 1445 C CA . SER A 1 178 ? 2.937 -9.134 -1.944 1.00 92.38 178 SER A CA 1
ATOM 1446 C C . SER A 1 178 ? 4.231 -9.190 -2.772 1.00 92.38 178 SER A C 1
ATOM 1448 O O . SER A 1 178 ? 5.256 -8.681 -2.299 1.00 92.38 178 SER A O 1
ATOM 1450 N N . PRO A 1 179 ? 4.213 -9.663 -4.037 1.00 89.94 179 PRO A N 1
ATOM 1451 C CA . PRO A 1 179 ? 5.405 -9.688 -4.874 1.00 89.94 179 PRO A CA 1
ATOM 1452 C C . PRO A 1 179 ? 6.053 -8.316 -5.043 1.00 89.94 179 PRO A C 1
ATOM 1454 O O . PRO A 1 179 ? 7.274 -8.245 -5.121 1.00 89.94 179 PRO A O 1
ATOM 1457 N N . MET A 1 180 ? 5.262 -7.236 -5.066 1.00 90.56 180 MET A N 1
ATOM 1458 C CA . MET A 1 180 ? 5.753 -5.870 -5.281 1.00 90.56 180 MET A CA 1
ATOM 1459 C C . MET A 1 180 ? 6.520 -5.319 -4.082 1.00 90.56 180 MET A C 1
ATOM 1461 O O . MET A 1 180 ? 7.424 -4.513 -4.263 1.00 90.56 180 MET A O 1
ATOM 1465 N N . ILE A 1 181 ? 6.195 -5.757 -2.864 1.00 87.94 181 ILE A N 1
ATOM 1466 C CA . ILE A 1 181 ? 6.902 -5.331 -1.645 1.00 87.94 181 ILE A CA 1
ATOM 1467 C C . ILE A 1 181 ? 8.289 -5.981 -1.538 1.00 87.94 181 ILE A C 1
ATOM 1469 O O . ILE A 1 181 ? 9.165 -5.464 -0.844 1.00 87.94 181 ILE A O 1
ATOM 1473 N N . ILE A 1 182 ? 8.484 -7.117 -2.209 1.00 85.81 182 ILE A N 1
ATOM 1474 C CA . ILE A 1 182 ? 9.728 -7.894 -2.184 1.00 85.81 182 ILE A CA 1
ATOM 1475 C C . ILE A 1 182 ? 10.749 -7.372 -3.217 1.00 85.81 182 ILE A C 1
ATOM 1477 O O . ILE A 1 182 ? 11.936 -7.681 -3.096 1.00 85.81 182 ILE A O 1
ATOM 1481 N N . LEU A 1 183 ? 10.298 -6.616 -4.227 1.00 83.50 183 LEU A N 1
ATOM 1482 C CA . LEU A 1 183 ? 11.137 -6.057 -5.299 1.00 83.50 183 LEU A CA 1
ATOM 1483 C C . LEU A 1 183 ? 12.095 -4.965 -4.810 1.00 83.50 183 LEU A C 1
ATOM 1485 O O . LEU A 1 183 ? 13.210 -4.924 -5.383 1.00 83.50 183 LEU A O 1
#

pLDDT: mean 89.74, std 6.88, range [59.69, 97.94]

Radius of gyration: 19.34 Å; Cα contacts (8 Å, |Δi|>4): 181; chains: 1; bounding box: 43×34×53 Å

Sequence (183 aa):
EGSLDIGKTLRRIRRGGIHPSIRGEVWEFLLGCYDPMSTFEEREQIRQRRRLQYASWKEECKKMFPVIGSGRFMTAPVITDNGQPNYDPLVLQEINLGTNSNGSDFFEKLTSRGPLDKKVVEWLLTLHQIGLDVNRTDRSLVFYEKKENLSKLWDILSVYAWIDKDVGYCQGMSELCSPMIIL

Organism: Noccaea caerulescens (NCBI:txid107243)

Secondary structure (DSSP, 8-state):
-----HHHHHHHHHHH---GGGHHHHHHHHTTSS-TT--HHHHHHHHHHHHHHHHHHHHHHHHH-TTTTTT----S-SB-TTS-B---HHHHHHHHHHSSS-HHHHHHHHHHTSSPPHHHHHHHHHHHHHHHHHTTTTTTSGGGGSHHHHHHHHHHHHHHHHH-TTT---TTHHHHHHHHHH-

InterPro domains:
  IPR000195 Rab-GAP-TBC domain [PF00566] (126-182)
  IPR000195 Rab-GAP-TBC domain [PS50086] (17-183)
  IPR035969 Rab-GAP-TBC domain superfamily [SSF47923] (8-182)

Solvent-accessible surface area (backbone atoms only — not comparable to full-atom values): 10351 Å² total; per-residue (Å²): 123,65,54,49,66,57,71,66,48,52,58,49,37,77,74,70,53,73,63,76,96,49,37,46,69,52,45,38,48,77,73,61,74,40,65,48,77,38,35,62,67,59,50,50,53,52,51,54,52,50,52,54,50,51,51,50,51,43,52,54,48,21,75,77,41,53,36,48,83,51,52,39,73,49,66,51,60,55,37,43,99,86,66,42,74,40,81,48,69,66,42,32,49,53,39,36,76,16,36,103,49,57,34,67,60,52,49,50,60,56,52,71,78,41,84,72,54,67,69,57,46,57,45,46,55,45,46,19,58,49,25,49,47,42,77,60,48,63,78,86,40,78,72,55,74,41,59,58,50,41,15,50,52,38,36,54,52,52,44,44,25,66,72,42,66,89,74,37,79,58,93,63,53,56,64,66,47,48,66,65,77,75,79

Mean predicted aligned error: 5.27 Å

Foldseek 3Di:
DAAAPVVVVVVVCVVPNDDPVCCLVVVCVVVVVDDSGDHPVVSVVSVVVVVVVLVVLQVVLCVLQVLQVLLAADQDQQADPVLAGDPPPNSQVSSVSSDVDGSVVSRCVCPVVDRHDPLSSVLSRCRNVLLVLLVVEPPVDPQVVRSSLSSVLSNVLSSVLSVDVVCRDDRCVSNVCVVSSVD